Protein AF-A0A7J9ZKL3-F1 (afdb_monomer)

Foldseek 3Di:
DPDPVVPPPCLLVLLVVLLVQLVVLLVQLVVLLVVPCVVVPPDPLVNQLSVLSNLLSQLSNLLSVLSPPDPPDPVCVVVSVVSNVVSVVSNVVSVVSSVDDDPVSRRPCRVCVVQPPPDDPDPPPPPPDPPVPDPDPDPPFDAWDKDWDQDQVVVVVVCCVVVPVPWDFPDKFWFWKDKPDPDPDPPDGIFTFIWTFAAQWIKTWGDNSVCVVVVITIMIIQGDDPPDAFDWDADDDQKIWTFSGAYPPPPRMTMITIGGHDRVVVSVSNCCRHDPD

Solvent-accessible surface area (backbone atoms only — not comparable to full-atom values): 15510 Å² total; per-residue (Å²): 139,81,76,78,76,74,74,79,59,52,43,65,53,50,17,52,51,26,38,52,54,9,50,52,30,25,53,51,7,51,46,33,52,72,45,74,48,60,86,77,40,86,46,82,62,54,62,27,42,33,54,21,30,25,37,42,7,53,19,28,37,36,43,15,53,39,43,63,49,74,93,84,45,86,83,46,49,64,57,38,52,48,32,46,53,51,21,52,54,32,42,55,49,21,56,45,23,38,83,54,65,60,78,90,76,48,40,66,61,66,65,51,62,72,44,77,76,74,74,72,78,69,71,81,68,75,73,87,72,81,57,80,79,82,84,64,79,60,92,82,49,54,70,38,60,72,54,84,49,90,44,63,76,50,47,63,54,45,48,63,66,68,42,57,99,79,76,57,72,66,39,80,43,65,34,36,41,40,55,78,67,97,59,99,52,98,80,72,69,73,43,48,25,36,39,32,27,15,73,51,32,40,36,38,39,51,30,68,70,52,24,66,74,70,75,51,26,50,41,37,52,34,76,40,57,92,91,57,74,70,53,62,40,73,68,52,98,53,27,20,32,34,45,65,28,26,42,70,85,78,51,89,46,57,28,35,38,37,29,79,44,54,36,68,61,52,45,51,52,51,50,44,28,44,68,66,128

Radius of gyration: 30.53 Å; Cα contacts (8 Å, |Δi|>4): 400; chains: 1; bounding box: 64×51×92 Å

Mean predicted aligned error: 16.16 Å

Secondary structure (DSSP, 8-state):
---GGGSSSHHHHHHHHHHHHHHHHHHHHHHHHTTGGGGT--STTHHHHHHHHHHHHHHHHHHHHHHHS-TT-TTTHHHHHHHHHHHHHHHHHHHHHHH---TTTS-HHHHHTTS----------SSS----TTS---TTPPBPPEEEES-HHHHHHHHHHHS-TT---SEEEEEEEES----SSTT---EEEEEEEETTEEEEEE-HHHHHHHT-EEEEEEE--TT-PPPEEEEETTEEEEEEEE-SSS---EEEEEEES-HHHHHHHHHHHHH--

pLDDT: mean 76.32, std 17.48, range [34.69, 98.0]

Nearest PDB structures (foldseek):
  7sk7-assembly1_A  TM=3.679E-01  e=1.314E+00  Homo sapiens

Sequence (277 aa):
MTSPSAALSSGPVLAAVLFGVGLLALLAGMFAYTGRWRAWSGSPFIRFTGPALAWYGVAALLLGGAALAPSTGTVWGPVVWGLVGTALVLVVLAFLFVFWMPRFLRPRWLREGVRPRQRRPRPEMPDPWIFPASESVPEDAPKVPYGRLPGAAVLSRELSRRSAPEWRPRLELTGVLHGPLPHPRPDSGPRRGTLLAGPGALVFIQAPEDDAAWGESYHLRVPFREGSLPEVAPASVGDVAILLGRARDGERRPLFFMVAGEALATARALRTALYEH

Structure (mmCIF, N/CA/C/O backbone):
data_AF-A0A7J9ZKL3-F1
#
_entry.id   AF-A0A7J9ZKL3-F1
#
loop_
_atom_site.group_PDB
_atom_site.id
_atom_site.type_symbol
_atom_site.label_atom_id
_atom_site.label_alt_id
_atom_site.label_comp_id
_atom_site.label_asym_id
_atom_site.label_entity_id
_atom_site.label_seq_id
_atom_site.pdbx_PDB_ins_code
_atom_site.Cartn_x
_atom_site.Cartn_y
_atom_site.Cartn_z
_atom_site.occupancy
_atom_site.B_iso_or_equiv
_atom_site.auth_seq_id
_atom_site.auth_comp_id
_atom_site.auth_asym_id
_atom_site.auth_atom_id
_atom_site.pdbx_PDB_model_num
ATOM 1 N N . MET A 1 1 ? 16.283 31.562 -51.773 1.00 48.03 1 MET A N 1
ATOM 2 C CA . MET A 1 1 ? 17.522 30.777 -51.592 1.00 48.03 1 MET A CA 1
ATOM 3 C C . MET A 1 1 ? 17.787 30.647 -50.098 1.00 48.03 1 MET A C 1
ATOM 5 O O . MET A 1 1 ? 18.390 31.528 -49.508 1.00 48.03 1 MET A O 1
ATOM 9 N N . THR A 1 2 ? 17.240 29.614 -49.461 1.00 49.00 2 THR A N 1
ATOM 10 C CA . THR A 1 2 ? 17.527 29.267 -48.061 1.00 49.00 2 THR A CA 1
ATOM 11 C C . THR A 1 2 ? 18.709 28.308 -48.052 1.00 49.00 2 THR A C 1
ATOM 13 O O . THR A 1 2 ? 18.630 27.233 -48.646 1.00 49.00 2 THR A O 1
ATOM 16 N N . SER A 1 3 ? 19.817 28.721 -47.443 1.00 47.03 3 SER A N 1
ATOM 17 C CA . SER A 1 3 ? 21.056 27.946 -47.391 1.00 47.03 3 SER A CA 1
ATOM 18 C C . SER A 1 3 ? 20.823 26.564 -46.748 1.00 47.03 3 SER A C 1
ATOM 20 O O . SER A 1 3 ? 20.344 26.503 -45.616 1.00 47.03 3 SER A O 1
ATOM 22 N N . PRO A 1 4 ? 21.181 25.449 -47.414 1.00 54.25 4 PRO A N 1
ATOM 23 C CA . PRO A 1 4 ? 20.996 24.083 -46.901 1.00 54.25 4 PRO A CA 1
ATOM 24 C C . PRO A 1 4 ? 21.948 23.701 -45.746 1.00 54.25 4 PRO A C 1
ATOM 26 O O . PRO A 1 4 ? 22.009 22.544 -45.338 1.00 54.25 4 PRO A O 1
ATOM 29 N N . SER A 1 5 ? 22.681 24.658 -45.173 1.00 53.88 5 SER A N 1
ATOM 30 C CA . SER A 1 5 ? 23.689 24.432 -44.131 1.00 53.88 5 SER A CA 1
ATOM 31 C C . SER A 1 5 ? 23.119 24.140 -42.733 1.00 53.88 5 SER A C 1
ATOM 33 O O . SER A 1 5 ? 23.868 23.707 -41.864 1.00 53.88 5 SER A O 1
ATOM 35 N N . ALA A 1 6 ? 21.811 24.307 -42.502 1.00 51.94 6 ALA A N 1
ATOM 36 C CA . ALA A 1 6 ? 21.189 24.031 -41.199 1.00 51.94 6 ALA A CA 1
ATOM 37 C C . ALA A 1 6 ? 20.753 22.562 -40.994 1.00 51.94 6 ALA A C 1
ATOM 39 O O . ALA A 1 6 ? 20.436 22.170 -39.875 1.00 51.94 6 ALA A O 1
ATOM 40 N N . ALA A 1 7 ? 20.736 21.735 -42.047 1.00 49.62 7 ALA A N 1
ATOM 41 C CA . ALA A 1 7 ? 20.206 20.366 -41.972 1.00 49.62 7 ALA A CA 1
ATOM 42 C C . ALA A 1 7 ? 21.243 19.303 -41.546 1.00 49.62 7 ALA A C 1
ATOM 44 O O . ALA A 1 7 ? 20.863 18.193 -41.181 1.00 49.62 7 ALA A O 1
ATOM 45 N N . LEU A 1 8 ? 22.541 19.632 -41.565 1.00 49.09 8 LEU A N 1
ATOM 46 C CA . LEU A 1 8 ? 23.646 18.672 -41.398 1.00 49.09 8 LEU A CA 1
ATOM 47 C C . LEU A 1 8 ? 24.201 18.555 -39.963 1.00 49.09 8 LEU A C 1
ATOM 49 O O . LEU A 1 8 ? 25.086 17.740 -39.725 1.00 49.09 8 LEU A O 1
ATOM 53 N N . SER A 1 9 ? 23.682 19.314 -38.991 1.00 56.84 9 SER A N 1
ATOM 54 C CA . SER A 1 9 ? 24.134 19.270 -37.584 1.00 56.84 9 SER A CA 1
ATOM 55 C C . SER A 1 9 ? 23.108 18.689 -36.600 1.00 56.84 9 SER A C 1
ATOM 57 O O . SER A 1 9 ? 23.358 18.646 -35.395 1.00 56.84 9 SER A O 1
ATOM 59 N N . SER A 1 10 ? 21.957 18.217 -37.085 1.00 71.12 10 SER A N 1
ATOM 60 C CA . SER A 1 10 ? 20.851 17.762 -36.233 1.00 71.12 10 SER A CA 1
ATOM 61 C C . SER A 1 10 ? 21.150 16.461 -35.483 1.00 71.12 10 SER A C 1
ATOM 63 O O . SER A 1 10 ? 20.685 16.309 -34.359 1.00 71.12 10 SER A O 1
ATOM 65 N N . GLY A 1 11 ? 21.958 15.556 -36.047 1.00 82.44 11 GLY A N 1
ATOM 66 C CA . GLY A 1 11 ? 22.297 14.264 -35.433 1.00 82.44 11 GLY A CA 1
ATOM 67 C C . GLY A 1 11 ? 23.006 14.397 -34.077 1.00 82.44 11 GLY A C 1
ATOM 68 O O . GLY A 1 11 ? 22.469 13.929 -33.072 1.00 82.44 11 GLY A O 1
ATOM 69 N N . PRO A 1 12 ? 24.160 15.090 -33.999 1.00 88.69 12 PRO A N 1
ATOM 70 C CA . PRO A 1 12 ? 24.872 15.300 -32.737 1.00 88.69 12 PRO A CA 1
ATOM 71 C C . PRO A 1 12 ? 24.060 16.079 -31.697 1.00 88.69 12 PRO A C 1
ATOM 73 O O . PRO A 1 12 ? 24.104 15.751 -30.513 1.00 88.69 12 PRO A O 1
ATOM 76 N N . VAL A 1 13 ? 23.293 17.087 -32.127 1.00 90.31 13 VAL A N 1
ATOM 77 C CA . VAL A 1 13 ? 22.442 17.882 -31.226 1.00 90.31 13 VAL A CA 1
ATOM 78 C C . VAL A 1 13 ? 21.301 17.030 -30.670 1.00 90.31 13 VAL A C 1
ATOM 80 O O . VAL A 1 13 ? 21.086 17.011 -29.460 1.00 90.31 13 VAL A O 1
ATOM 83 N N . LEU A 1 14 ? 20.602 16.281 -31.527 1.00 88.81 14 LEU A N 1
ATOM 84 C CA . LEU A 1 14 ? 19.545 15.358 -31.119 1.00 88.81 14 LEU A CA 1
ATOM 85 C C . LEU A 1 14 ? 20.089 14.299 -30.160 1.00 88.81 14 LEU A C 1
ATOM 87 O O . LEU A 1 14 ? 19.484 14.051 -29.120 1.00 88.81 14 LEU A O 1
ATOM 91 N N . ALA A 1 15 ? 21.246 13.716 -30.474 1.00 92.56 15 ALA A N 1
ATOM 92 C CA . ALA A 1 15 ? 21.907 12.767 -29.596 1.00 92.56 15 ALA A CA 1
ATOM 93 C C . ALA A 1 15 ? 22.212 13.388 -28.230 1.00 92.56 15 ALA A C 1
ATOM 95 O O . ALA A 1 15 ? 21.846 12.805 -27.215 1.00 92.56 15 ALA A O 1
ATOM 96 N N . ALA A 1 16 ? 22.812 14.581 -28.183 1.00 93.44 16 ALA A N 1
ATOM 97 C CA . ALA A 1 16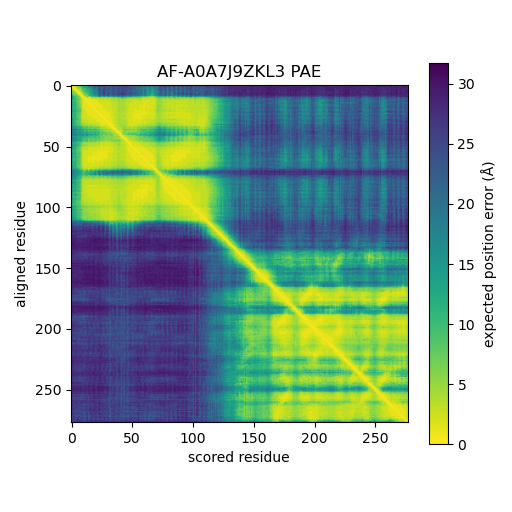 ? 23.116 15.271 -26.930 1.00 93.44 16 ALA A CA 1
ATOM 98 C C . ALA A 1 16 ? 21.857 15.521 -26.084 1.00 93.44 16 ALA A C 1
ATOM 100 O O . ALA A 1 16 ? 21.871 15.289 -24.874 1.00 93.44 16 ALA A O 1
ATOM 101 N N . VAL A 1 17 ? 20.749 15.926 -26.715 1.00 94.75 17 VAL A N 1
ATOM 102 C CA . VAL A 1 17 ? 19.455 16.103 -26.039 1.00 94.75 17 VAL A CA 1
ATOM 103 C C . VAL A 1 17 ? 18.927 14.772 -25.501 1.00 94.75 17 VAL A C 1
ATOM 105 O O . VAL A 1 17 ? 18.561 14.694 -24.329 1.00 94.75 17 VAL A O 1
ATOM 108 N N . LEU A 1 18 ? 18.922 13.715 -26.317 1.00 95.19 18 LEU A N 1
ATOM 109 C CA . LEU A 1 18 ? 18.465 12.382 -25.914 1.00 95.19 18 LEU A CA 1
ATOM 110 C C . LEU A 1 18 ? 19.320 11.799 -24.784 1.00 95.19 18 LEU A C 1
ATOM 112 O O . LEU A 1 18 ? 18.774 11.224 -23.845 1.00 95.19 18 LEU A O 1
ATOM 116 N N . PHE A 1 19 ? 20.638 12.004 -24.824 1.00 95.38 19 PHE A N 1
ATOM 117 C CA . PHE A 1 19 ? 21.542 11.613 -23.748 1.00 95.38 19 PHE A CA 1
ATOM 118 C C . PHE A 1 19 ? 21.277 12.399 -22.466 1.00 95.38 19 PHE A C 1
ATOM 120 O O . PHE A 1 19 ? 21.158 11.795 -21.403 1.00 95.38 19 PHE A O 1
ATOM 127 N N . GLY A 1 20 ? 21.138 13.723 -22.554 1.00 96.81 20 GLY A N 1
ATOM 128 C CA . GLY A 1 20 ? 20.869 14.574 -21.395 1.00 96.81 20 GLY A CA 1
ATOM 129 C C . GLY A 1 20 ? 19.536 14.238 -20.726 1.00 96.81 20 GLY A C 1
ATOM 130 O O . GLY A 1 20 ? 19.491 13.968 -19.526 1.00 96.81 20 GLY A O 1
ATOM 131 N N . VAL A 1 21 ? 18.454 14.183 -21.508 1.00 95.38 21 VAL A N 1
ATOM 132 C CA . VAL A 1 21 ? 17.117 13.812 -21.018 1.00 95.38 21 VAL A CA 1
ATOM 133 C C . VAL A 1 21 ? 17.110 12.374 -20.505 1.00 95.38 21 VAL A C 1
ATOM 135 O O . VAL A 1 21 ? 16.583 12.111 -19.424 1.00 95.38 21 VAL A O 1
ATOM 138 N N . GLY A 1 22 ? 17.729 11.450 -21.243 1.00 96.88 22 GLY A N 1
ATOM 139 C CA . GLY A 1 22 ? 17.812 10.042 -20.876 1.00 96.88 22 GLY A CA 1
ATOM 140 C C . GLY A 1 22 ? 18.548 9.822 -19.559 1.00 96.88 22 GLY A C 1
ATOM 141 O O . GLY A 1 22 ? 18.060 9.092 -18.697 1.00 96.88 22 GLY A O 1
ATOM 142 N N . LEU A 1 23 ? 19.673 10.509 -19.355 1.00 97.56 23 LEU A N 1
ATOM 143 C CA . LEU A 1 23 ? 20.450 10.440 -18.121 1.00 97.56 23 LEU A CA 1
ATOM 144 C C . LEU A 1 23 ? 19.675 11.020 -16.934 1.00 97.56 23 LEU A C 1
ATOM 146 O O . LEU A 1 23 ? 19.611 10.386 -15.882 1.00 97.56 23 LEU A O 1
ATOM 150 N N . LEU A 1 24 ? 19.042 12.186 -17.096 1.00 97.31 24 LEU A N 1
ATOM 151 C CA . LEU A 1 24 ? 18.221 12.791 -16.042 1.00 97.31 24 LEU A CA 1
ATOM 152 C C . LEU A 1 24 ? 17.042 11.889 -15.653 1.00 97.31 24 LEU A C 1
ATOM 154 O O . LEU A 1 24 ? 16.812 11.655 -14.465 1.00 97.31 24 LEU A O 1
ATOM 158 N N . ALA A 1 25 ? 16.332 11.336 -16.640 1.00 96.06 25 ALA A N 1
ATOM 159 C CA . ALA A 1 25 ? 15.228 10.406 -16.419 1.00 96.06 25 ALA A CA 1
ATOM 160 C C . ALA A 1 25 ? 15.697 9.114 -15.732 1.00 96.06 25 ALA A C 1
ATOM 162 O O . ALA A 1 25 ? 15.052 8.645 -14.790 1.00 96.06 25 ALA A O 1
ATOM 163 N N . LEU A 1 26 ? 16.851 8.577 -16.146 1.00 96.31 26 LEU A N 1
ATOM 164 C CA . LEU A 1 26 ? 17.457 7.396 -15.540 1.00 96.31 26 LEU A CA 1
ATOM 165 C C . LEU A 1 26 ? 17.814 7.638 -14.073 1.00 96.31 26 LEU A C 1
ATOM 167 O O . LEU A 1 26 ? 17.426 6.847 -13.216 1.00 96.31 26 LEU A O 1
ATOM 171 N N . LEU A 1 27 ? 18.497 8.743 -13.769 1.00 95.50 27 LEU A N 1
ATOM 172 C CA . LEU A 1 27 ? 18.894 9.100 -12.406 1.00 95.50 27 LEU A CA 1
ATOM 173 C C . LEU A 1 27 ? 17.680 9.334 -11.503 1.00 95.50 27 LEU A C 1
ATOM 175 O O . LEU A 1 27 ? 17.624 8.799 -10.394 1.00 95.50 27 LEU A O 1
ATOM 179 N N . ALA A 1 28 ? 16.680 10.072 -11.987 1.00 92.31 28 ALA A N 1
ATOM 180 C CA . ALA A 1 28 ? 15.428 10.272 -11.267 1.00 92.31 28 ALA A CA 1
ATOM 181 C C . ALA A 1 28 ? 14.713 8.932 -11.015 1.00 92.31 28 ALA A C 1
ATOM 183 O O . ALA A 1 28 ? 14.288 8.649 -9.891 1.00 92.31 28 ALA A O 1
ATOM 184 N N . GLY A 1 29 ? 14.651 8.056 -12.020 1.00 93.06 29 GLY A N 1
ATOM 185 C CA . GLY A 1 29 ? 14.071 6.728 -11.869 1.00 93.06 29 GLY A CA 1
ATOM 186 C C . GLY A 1 29 ? 14.836 5.848 -10.879 1.00 93.06 29 GLY A C 1
ATOM 187 O O . GLY A 1 29 ? 14.225 5.245 -9.997 1.00 93.06 29 GLY A O 1
ATOM 188 N N . MET A 1 30 ? 16.170 5.833 -10.930 1.00 93.62 30 MET A N 1
ATOM 189 C CA . MET A 1 30 ? 17.015 5.140 -9.949 1.00 93.62 30 MET A CA 1
ATOM 190 C C . MET A 1 30 ? 16.783 5.667 -8.529 1.00 93.62 30 MET A C 1
ATOM 192 O O . MET A 1 30 ? 16.654 4.882 -7.587 1.00 93.62 30 MET A O 1
ATOM 196 N N . PHE A 1 31 ? 16.644 6.982 -8.362 1.00 90.50 31 PHE A N 1
ATOM 197 C CA . PHE A 1 31 ? 16.305 7.578 -7.074 1.00 90.50 31 PHE A CA 1
ATOM 198 C C . PHE A 1 31 ? 14.933 7.106 -6.574 1.00 90.50 31 PHE A C 1
ATOM 200 O O . PHE A 1 31 ? 14.774 6.811 -5.385 1.00 90.50 31 PHE A O 1
ATOM 207 N N . ALA A 1 32 ? 13.961 6.919 -7.473 1.00 88.62 32 ALA A N 1
ATOM 208 C CA . ALA A 1 32 ? 12.680 6.300 -7.137 1.00 88.62 32 ALA A CA 1
ATOM 209 C C . ALA A 1 32 ? 12.839 4.844 -6.654 1.00 88.62 32 ALA A C 1
ATOM 211 O O . ALA A 1 32 ? 12.178 4.437 -5.694 1.00 88.62 32 ALA A O 1
ATOM 212 N N . TYR A 1 33 ? 13.763 4.069 -7.234 1.00 87.12 33 TYR A N 1
ATOM 213 C CA . TYR A 1 33 ? 14.070 2.708 -6.770 1.00 87.12 33 TYR A CA 1
ATOM 214 C C . TYR A 1 33 ? 14.638 2.674 -5.342 1.00 87.12 33 TYR A C 1
ATOM 216 O O . TYR A 1 33 ? 14.348 1.725 -4.612 1.00 87.12 33 TYR A O 1
ATOM 224 N N . THR A 1 34 ? 15.351 3.717 -4.897 1.00 88.00 34 THR A N 1
ATOM 225 C CA . THR A 1 34 ? 15.873 3.804 -3.514 1.00 88.00 34 THR A CA 1
ATOM 226 C C . THR A 1 34 ? 14.796 4.037 -2.448 1.00 88.00 34 THR A C 1
ATOM 228 O O . THR A 1 34 ? 15.052 3.853 -1.262 1.00 88.00 34 THR A O 1
ATOM 231 N N . GLY A 1 35 ? 13.581 4.434 -2.840 1.00 80.06 35 GLY A N 1
ATOM 232 C CA . GLY A 1 35 ? 12.470 4.663 -1.912 1.00 80.06 35 GLY A CA 1
ATOM 233 C C . GLY A 1 35 ? 12.436 6.052 -1.271 1.00 80.06 35 GLY A C 1
ATOM 234 O O . GLY A 1 35 ? 11.468 6.357 -0.574 1.00 80.06 35 GLY A O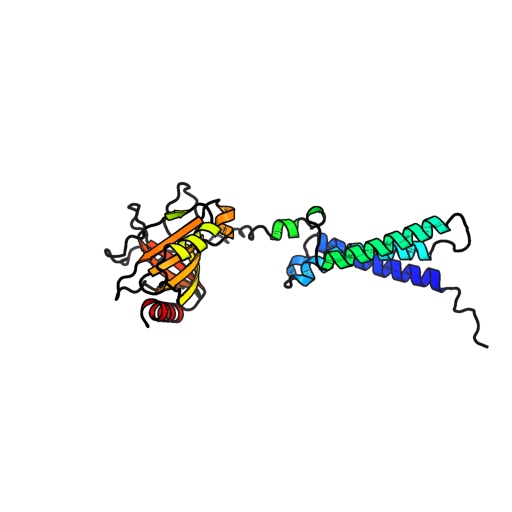 1
ATOM 235 N N . ARG A 1 36 ? 13.404 6.939 -1.555 1.00 79.12 36 ARG A N 1
ATOM 236 C CA . ARG A 1 36 ? 13.348 8.352 -1.122 1.00 79.12 36 ARG A CA 1
ATOM 237 C C . ARG A 1 36 ? 12.129 9.101 -1.681 1.00 79.12 36 ARG A C 1
ATOM 239 O O . ARG A 1 36 ? 11.572 9.957 -1.002 1.00 79.12 36 ARG A O 1
ATOM 246 N N . TRP A 1 37 ? 11.640 8.707 -2.859 1.00 76.06 37 TRP A N 1
ATOM 247 C CA . TRP A 1 37 ? 10.424 9.260 -3.482 1.00 76.06 37 TRP A CA 1
ATOM 248 C C . TRP A 1 37 ? 9.125 8.884 -2.732 1.00 76.06 37 TRP A C 1
ATOM 250 O O . TRP A 1 37 ? 8.059 9.451 -2.969 1.00 76.06 37 TRP A O 1
ATOM 260 N N . ARG A 1 38 ? 9.162 7.950 -1.772 1.00 70.12 38 ARG A N 1
ATOM 261 C CA . ARG A 1 38 ? 7.956 7.500 -1.053 1.00 70.12 38 ARG A CA 1
ATOM 262 C C . ARG A 1 38 ? 7.217 8.638 -0.337 1.00 70.12 38 ARG A C 1
ATOM 264 O O . ARG A 1 38 ? 5.995 8.594 -0.256 1.00 70.12 38 ARG A O 1
ATOM 271 N N . ALA A 1 39 ? 7.931 9.655 0.148 1.00 67.88 39 ALA A N 1
ATOM 272 C CA . ALA A 1 39 ? 7.326 10.780 0.866 1.00 67.88 39 ALA A CA 1
ATOM 273 C C . ALA A 1 39 ? 6.480 11.707 -0.031 1.00 67.88 39 ALA A C 1
ATOM 275 O O . ALA A 1 39 ? 5.628 12.425 0.476 1.00 67.88 39 ALA A O 1
ATOM 276 N N . TRP A 1 40 ? 6.683 11.664 -1.351 1.00 66.31 40 TRP A N 1
ATOM 277 C CA . TRP A 1 40 ? 6.065 12.587 -2.310 1.00 66.31 40 TRP A CA 1
ATOM 278 C C . TRP A 1 40 ? 4.909 11.924 -3.078 1.00 66.31 40 TRP A C 1
ATOM 280 O O . TRP A 1 40 ? 4.097 12.592 -3.709 1.00 66.31 40 TRP A O 1
ATOM 290 N N . SER A 1 41 ? 4.805 10.592 -3.020 1.00 65.88 41 SER A N 1
ATOM 291 C CA . SER A 1 41 ? 3.822 9.794 -3.763 1.00 65.88 41 SER A CA 1
ATOM 292 C C . SER A 1 41 ? 2.596 9.463 -2.903 1.00 65.88 41 SER A C 1
ATOM 294 O O . SER A 1 41 ? 2.322 8.307 -2.578 1.00 65.88 41 SER A O 1
ATOM 296 N N . GLY A 1 42 ? 1.834 10.498 -2.532 1.00 63.38 42 GLY A N 1
ATOM 297 C CA . GLY A 1 42 ? 0.531 10.330 -1.870 1.00 63.38 42 GLY A CA 1
ATOM 298 C C . GLY A 1 42 ? -0.512 9.644 -2.766 1.00 63.38 42 GLY A C 1
ATOM 299 O O . GLY A 1 42 ? -1.368 8.910 -2.277 1.00 63.38 42 GLY A O 1
ATOM 300 N N . SER A 1 43 ? -0.391 9.810 -4.087 1.00 74.75 43 SER A N 1
ATOM 301 C CA . SER A 1 43 ? -1.285 9.205 -5.080 1.0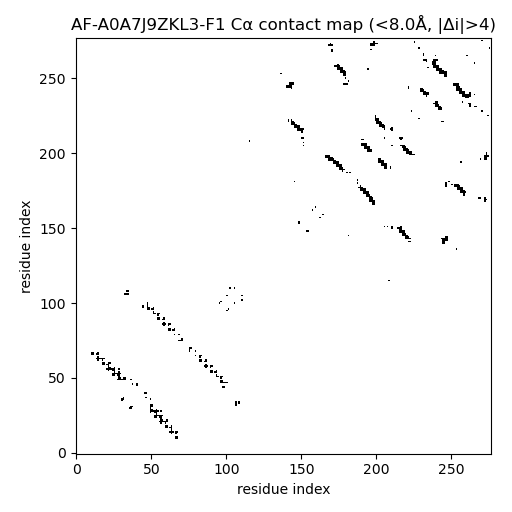0 74.75 43 SER A CA 1
ATOM 302 C C . SER A 1 43 ? -0.804 7.817 -5.532 1.00 74.75 43 SER A C 1
ATOM 304 O O . SER A 1 43 ? 0.393 7.642 -5.790 1.00 74.75 43 SER A O 1
ATOM 306 N N . PRO A 1 44 ? -1.709 6.829 -5.694 1.00 69.94 44 PRO A N 1
ATOM 307 C CA . PRO A 1 44 ? -1.372 5.507 -6.221 1.00 69.94 44 PRO A CA 1
ATOM 308 C C . PRO A 1 44 ? -0.813 5.552 -7.651 1.00 69.94 44 PRO A C 1
ATOM 310 O O . PRO A 1 44 ? 0.019 4.712 -7.982 1.00 69.94 44 PRO A O 1
ATOM 313 N N . PHE A 1 45 ? -1.194 6.547 -8.461 1.00 68.00 45 PHE A N 1
ATOM 314 C CA . PHE A 1 45 ? -0.717 6.700 -9.841 1.00 68.00 45 PHE A CA 1
ATOM 315 C C . PHE A 1 45 ? 0.771 7.084 -9.901 1.00 68.00 45 PHE A C 1
ATOM 317 O O . PHE A 1 45 ? 1.538 6.541 -10.688 1.00 68.00 45 PHE A O 1
ATOM 324 N N . ILE A 1 46 ? 1.211 7.949 -8.983 1.00 78.00 46 ILE A N 1
ATOM 325 C CA . ILE A 1 46 ? 2.592 8.462 -8.930 1.00 78.00 46 ILE A CA 1
ATOM 326 C C . ILE A 1 46 ? 3.578 7.384 -8.437 1.00 78.00 46 ILE A C 1
ATOM 328 O O . ILE A 1 46 ? 4.787 7.485 -8.655 1.00 78.00 46 ILE A O 1
ATOM 332 N N . ARG A 1 47 ? 3.087 6.309 -7.797 1.00 80.31 47 ARG A N 1
ATOM 333 C CA . ARG A 1 47 ? 3.940 5.252 -7.218 1.00 80.31 47 ARG A CA 1
ATOM 334 C C . ARG A 1 47 ? 4.768 4.498 -8.256 1.00 80.31 47 ARG A C 1
ATOM 336 O O . ARG A 1 47 ? 5.863 4.050 -7.922 1.00 80.31 47 ARG A O 1
ATOM 343 N N . PHE A 1 48 ? 4.262 4.345 -9.478 1.00 87.38 48 PHE A N 1
ATOM 344 C CA . PHE A 1 48 ? 4.959 3.611 -10.537 1.00 87.38 48 PHE A CA 1
ATOM 345 C C . PHE A 1 48 ? 5.648 4.515 -11.563 1.00 87.38 48 PHE A C 1
ATOM 347 O O . PHE A 1 48 ? 6.546 4.060 -12.269 1.00 87.38 48 PHE A O 1
ATOM 354 N N . THR A 1 49 ? 5.302 5.805 -11.597 1.00 89.62 49 THR A N 1
ATOM 355 C CA . THR A 1 49 ? 5.881 6.779 -12.531 1.00 89.62 49 THR A CA 1
ATOM 356 C C . THR A 1 49 ? 7.392 6.918 -12.358 1.00 89.62 49 THR A C 1
ATOM 358 O O . THR A 1 49 ? 8.120 6.930 -13.344 1.00 89.62 49 THR A O 1
ATOM 361 N N . GLY A 1 50 ? 7.880 6.959 -11.114 1.00 90.06 50 GLY A N 1
ATOM 362 C CA . GLY A 1 50 ? 9.316 7.046 -10.830 1.00 90.06 50 GLY A CA 1
ATOM 363 C C . GLY A 1 50 ? 10.102 5.865 -11.417 1.00 90.06 50 GLY A C 1
ATOM 364 O O . GLY A 1 50 ? 10.971 6.076 -12.257 1.00 90.06 50 GLY A O 1
ATOM 365 N N . PRO A 1 51 ? 9.783 4.609 -11.051 1.00 90.12 51 PRO A N 1
ATOM 366 C CA . PRO A 1 51 ? 10.426 3.439 -11.645 1.00 90.12 51 PRO A CA 1
ATOM 367 C C . PRO A 1 51 ? 10.311 3.356 -13.174 1.00 90.12 51 PRO A C 1
ATOM 369 O O . PRO A 1 51 ? 11.272 2.943 -13.819 1.00 90.12 51 PRO A O 1
ATOM 372 N N . ALA A 1 52 ? 9.176 3.760 -13.757 1.00 94.00 52 ALA A N 1
ATOM 373 C CA . ALA A 1 52 ? 8.990 3.814 -15.209 1.00 94.00 52 ALA A CA 1
ATOM 374 C C . ALA A 1 52 ? 9.943 4.815 -15.886 1.00 94.00 52 ALA A C 1
ATOM 376 O O . ALA A 1 52 ? 10.446 4.545 -16.976 1.00 94.00 52 ALA A O 1
ATOM 377 N N . LEU A 1 53 ? 10.261 5.930 -15.218 1.00 95.00 53 LEU A N 1
ATOM 378 C CA . LEU A 1 53 ? 11.195 6.945 -15.711 1.00 95.00 53 LEU A CA 1
ATOM 379 C C . LEU A 1 53 ? 12.594 6.380 -15.992 1.00 95.00 53 LEU A C 1
ATOM 381 O O . LEU A 1 53 ? 13.233 6.795 -16.955 1.00 95.00 53 LEU A O 1
ATOM 385 N N . ALA A 1 54 ? 13.042 5.390 -15.209 1.00 95.38 54 ALA A N 1
ATOM 386 C CA . ALA A 1 54 ? 14.323 4.727 -15.448 1.00 95.38 54 ALA A CA 1
ATOM 387 C C . ALA A 1 54 ? 14.357 4.048 -16.825 1.00 95.38 54 ALA A C 1
ATOM 389 O O . ALA A 1 54 ? 15.336 4.161 -17.557 1.00 95.38 54 ALA A O 1
ATOM 390 N N . TRP A 1 55 ? 13.260 3.388 -17.200 1.00 96.31 55 TRP A N 1
ATOM 391 C CA . TRP A 1 55 ? 13.132 2.670 -18.466 1.00 96.31 55 TRP A CA 1
ATOM 392 C C . TRP A 1 55 ? 13.005 3.614 -19.662 1.00 96.31 55 TRP A C 1
ATOM 394 O O . TRP A 1 55 ? 13.640 3.374 -20.689 1.00 96.31 55 TRP A O 1
ATOM 404 N N . TYR A 1 56 ? 12.278 4.726 -19.505 1.00 97.06 56 TYR A N 1
ATOM 405 C CA . TYR A 1 56 ? 12.296 5.817 -20.486 1.00 97.06 56 TYR A CA 1
ATOM 406 C C . TYR A 1 56 ? 13.701 6.402 -20.659 1.00 97.06 56 TYR A C 1
ATOM 408 O O . TYR A 1 56 ? 14.114 6.675 -21.783 1.00 97.06 56 TYR A O 1
ATOM 416 N N . GLY A 1 57 ? 14.453 6.535 -19.562 1.00 96.88 57 GLY A N 1
ATOM 417 C CA . GLY A 1 57 ? 15.847 6.963 -19.586 1.00 96.88 57 GLY A CA 1
ATOM 418 C C . GLY A 1 57 ? 16.722 6.044 -20.436 1.00 96.88 57 GLY A C 1
ATOM 419 O O . GLY A 1 57 ? 17.377 6.511 -21.362 1.00 96.88 57 GLY A O 1
ATOM 420 N N . VAL A 1 58 ? 16.671 4.729 -20.193 1.00 97.50 58 VAL A N 1
ATOM 421 C CA . VAL A 1 58 ? 17.411 3.736 -20.997 1.00 97.50 58 VAL A CA 1
ATOM 422 C C . VAL A 1 58 ? 17.015 3.806 -22.474 1.00 97.50 58 VAL A C 1
ATOM 424 O O . VAL A 1 58 ? 17.892 3.828 -23.334 1.00 97.50 58 VAL A O 1
ATOM 427 N N . ALA A 1 59 ? 15.719 3.892 -22.785 1.00 97.56 59 ALA A N 1
ATOM 428 C CA . ALA A 1 59 ? 15.255 4.007 -24.166 1.00 97.56 59 ALA A CA 1
ATOM 429 C C . ALA A 1 59 ? 15.803 5.264 -24.865 1.00 97.56 59 ALA A C 1
ATOM 431 O O . ALA A 1 59 ? 16.290 5.178 -25.991 1.00 97.56 59 ALA A O 1
ATOM 432 N N . ALA A 1 60 ? 15.783 6.417 -24.188 1.00 96.94 60 ALA A N 1
ATOM 433 C CA . ALA A 1 60 ? 16.329 7.663 -24.720 1.00 96.94 60 ALA A CA 1
ATOM 434 C C . ALA A 1 60 ? 17.849 7.582 -24.952 1.00 96.94 60 ALA A C 1
ATOM 436 O O . ALA A 1 60 ? 18.325 8.041 -25.988 1.00 96.94 60 ALA A O 1
ATOM 437 N N . LEU A 1 61 ? 18.603 6.933 -24.055 1.00 97.00 61 LEU A N 1
ATOM 438 C CA . LEU A 1 61 ? 20.043 6.700 -24.238 1.00 97.00 61 LEU A CA 1
ATOM 439 C C . LEU A 1 61 ? 20.333 5.820 -25.466 1.00 97.00 61 LEU A C 1
ATOM 441 O O . LEU A 1 61 ? 21.258 6.111 -26.223 1.00 97.00 61 LEU A O 1
ATOM 445 N N . LEU A 1 62 ? 19.529 4.775 -25.702 1.00 96.38 62 LEU A N 1
ATOM 446 C CA . LEU A 1 62 ? 19.661 3.919 -26.889 1.00 96.38 62 LEU A CA 1
ATOM 447 C C . LEU A 1 62 ? 19.363 4.686 -28.183 1.00 96.38 62 LEU A C 1
ATOM 449 O O . LEU A 1 62 ? 20.098 4.537 -29.158 1.00 96.38 62 LEU A O 1
ATOM 453 N N . LEU A 1 63 ? 18.330 5.537 -28.188 1.00 95.38 63 LEU A N 1
ATOM 454 C CA . LEU A 1 63 ? 18.027 6.408 -29.329 1.00 95.38 63 LEU A CA 1
ATOM 455 C C . LEU A 1 63 ? 19.134 7.442 -29.566 1.00 95.38 63 LEU A C 1
ATOM 457 O O . LEU A 1 63 ? 19.491 7.693 -30.713 1.00 95.38 63 LEU A O 1
ATOM 461 N N . GLY A 1 64 ? 19.715 8.002 -28.501 1.00 93.12 64 GLY A N 1
ATOM 462 C CA . GLY A 1 64 ? 20.870 8.896 -28.597 1.00 93.12 64 GLY A CA 1
ATOM 463 C C . GLY A 1 64 ? 22.086 8.200 -29.211 1.00 93.12 64 GLY A C 1
ATOM 464 O O . GLY A 1 64 ? 22.727 8.750 -30.103 1.00 93.12 64 GLY A O 1
ATOM 465 N N . GLY A 1 65 ? 22.358 6.956 -28.804 1.00 91.69 65 GLY A N 1
ATOM 466 C CA . GLY A 1 65 ? 23.411 6.127 -29.396 1.00 91.69 65 GLY A CA 1
ATOM 467 C C . GLY A 1 65 ? 23.155 5.805 -30.869 1.00 91.69 65 GLY A C 1
ATOM 468 O O . GLY A 1 65 ? 24.064 5.918 -31.688 1.00 91.69 65 GLY A O 1
ATOM 469 N N . ALA A 1 66 ? 21.910 5.478 -31.227 1.00 91.38 66 ALA A N 1
ATOM 470 C CA . ALA A 1 66 ? 21.508 5.254 -32.614 1.00 91.38 66 ALA A CA 1
ATOM 471 C C . ALA A 1 66 ? 21.659 6.520 -33.478 1.00 91.38 66 ALA A C 1
ATOM 473 O O . ALA A 1 66 ? 22.079 6.423 -34.627 1.00 91.38 66 ALA A O 1
ATOM 474 N N . ALA A 1 67 ? 21.379 7.704 -32.923 1.00 89.38 67 ALA A N 1
ATOM 475 C CA . ALA A 1 67 ? 21.525 8.987 -33.613 1.00 89.38 67 ALA A CA 1
ATOM 476 C C . ALA A 1 67 ? 22.991 9.397 -33.863 1.00 89.38 67 ALA A C 1
ATOM 478 O O . ALA A 1 67 ? 23.253 10.184 -34.771 1.00 89.38 67 ALA A O 1
ATOM 479 N N . LEU A 1 68 ? 23.942 8.868 -33.081 1.00 88.50 68 LEU A N 1
ATOM 480 C CA . LEU A 1 68 ? 25.383 9.046 -33.308 1.00 88.50 68 LEU A CA 1
ATOM 481 C C . LEU A 1 68 ? 25.983 8.005 -34.257 1.00 88.50 68 LEU A C 1
ATOM 483 O O . LEU A 1 68 ? 27.134 8.155 -34.670 1.00 88.50 68 LEU A O 1
ATOM 487 N N . ALA A 1 69 ? 25.247 6.940 -34.578 1.00 85.69 69 ALA A N 1
ATOM 488 C CA . ALA A 1 69 ? 25.767 5.896 -35.439 1.00 85.69 69 ALA A CA 1
ATOM 489 C C . ALA A 1 69 ? 26.013 6.449 -36.856 1.00 85.69 69 ALA A C 1
ATOM 491 O O . ALA A 1 69 ? 25.160 7.156 -37.401 1.00 85.69 69 ALA A O 1
ATOM 492 N N . PRO A 1 70 ? 27.165 6.140 -37.477 1.00 79.00 70 PRO A N 1
ATOM 493 C CA . PRO A 1 70 ? 27.477 6.627 -38.812 1.00 79.00 70 PRO A CA 1
ATOM 494 C C . PRO A 1 70 ? 26.433 6.120 -39.814 1.00 79.00 70 PRO A C 1
ATOM 496 O O . PRO A 1 70 ? 26.214 4.918 -39.959 1.00 79.00 70 PRO A O 1
ATOM 499 N N . SER A 1 71 ? 25.803 7.050 -40.533 1.00 66.81 71 SER A N 1
ATOM 500 C CA . SER A 1 71 ? 24.709 6.787 -41.478 1.00 66.81 71 SER A CA 1
ATOM 501 C C . SER A 1 71 ? 25.142 6.084 -42.772 1.00 66.81 71 SER A C 1
ATOM 503 O O . SER A 1 71 ? 24.318 5.845 -43.650 1.00 66.81 71 SER A O 1
ATOM 505 N N . THR A 1 72 ? 26.428 5.758 -42.919 1.00 55.62 72 THR A N 1
ATOM 506 C CA . THR A 1 72 ? 27.057 5.506 -44.223 1.00 55.62 72 THR A CA 1
ATOM 507 C C . THR A 1 72 ? 27.514 4.064 -44.466 1.00 55.62 72 THR A C 1
ATOM 509 O O . THR A 1 72 ? 28.105 3.796 -45.508 1.00 55.62 72 THR A O 1
ATOM 512 N N . GLY A 1 73 ? 27.234 3.109 -43.568 1.00 61.28 73 GLY A N 1
ATOM 513 C CA . GLY A 1 73 ? 27.688 1.718 -43.723 1.00 61.28 73 GLY A CA 1
ATOM 514 C C . GLY A 1 73 ? 26.579 0.670 -43.621 1.00 61.28 73 GLY A C 1
ATOM 515 O O . GLY A 1 73 ? 25.893 0.588 -42.603 1.00 61.28 73 GLY A O 1
ATOM 516 N N . THR A 1 74 ? 26.486 -0.220 -44.616 1.00 70.12 74 THR A N 1
ATOM 517 C CA . THR A 1 74 ? 25.648 -1.443 -44.604 1.00 70.12 74 THR A CA 1
ATOM 518 C C . THR A 1 74 ? 25.890 -2.328 -43.378 1.00 70.12 74 THR A C 1
ATOM 520 O O . THR A 1 74 ? 24.985 -3.028 -42.936 1.00 70.12 74 THR A O 1
ATOM 523 N N . VAL A 1 75 ? 27.087 -2.255 -42.790 1.00 80.38 75 VAL A N 1
ATOM 524 C CA . VAL A 1 75 ? 27.487 -3.014 -41.594 1.00 80.38 75 VAL A CA 1
ATOM 525 C C . VAL A 1 75 ? 26.780 -2.526 -40.321 1.00 80.38 75 VAL A C 1
ATOM 527 O O . VAL A 1 75 ? 26.440 -3.334 -39.461 1.00 80.38 75 VAL A O 1
ATOM 530 N N . TRP A 1 76 ? 26.517 -1.221 -40.196 1.00 83.06 76 TRP A N 1
ATOM 531 C CA . TRP A 1 76 ? 25.930 -0.631 -38.983 1.00 83.06 76 TRP A CA 1
ATOM 532 C C . TRP A 1 76 ? 24.404 -0.593 -39.004 1.00 83.06 76 TRP A C 1
ATOM 534 O O . TRP A 1 76 ? 23.786 -0.522 -37.944 1.00 83.06 76 TRP A O 1
ATOM 544 N N . GLY A 1 77 ? 23.793 -0.694 -40.188 1.00 86.38 77 GLY A N 1
ATOM 545 C CA . GLY A 1 77 ? 22.338 -0.683 -40.361 1.00 86.38 77 GLY A CA 1
ATOM 546 C C . GLY A 1 77 ? 21.599 -1.625 -39.399 1.00 86.38 77 GLY A C 1
ATOM 547 O O . GLY A 1 77 ? 20.735 -1.151 -38.660 1.00 86.38 77 GLY A O 1
ATOM 548 N N . PRO A 1 78 ? 21.951 -2.924 -39.322 1.00 90.81 78 PRO A N 1
ATOM 549 C CA . PRO A 1 78 ? 21.301 -3.859 -38.402 1.00 90.81 78 PRO A CA 1
ATOM 550 C C . PRO A 1 78 ? 21.430 -3.461 -36.926 1.00 90.81 78 PRO A C 1
ATOM 552 O O . PRO A 1 78 ? 20.482 -3.623 -36.162 1.00 90.81 78 PRO A O 1
ATOM 555 N N . VAL A 1 79 ? 22.577 -2.904 -36.524 1.00 90.12 79 VAL A N 1
ATOM 556 C CA . VAL A 1 79 ? 22.818 -2.452 -35.144 1.00 90.12 79 VAL A CA 1
ATOM 557 C C . VAL A 1 79 ? 21.936 -1.252 -34.816 1.00 90.12 79 VAL A C 1
ATOM 559 O O . VAL A 1 79 ? 21.273 -1.247 -33.781 1.00 90.12 79 VAL A O 1
ATOM 562 N N . VAL A 1 80 ? 21.870 -0.263 -35.712 1.00 90.44 80 VAL A N 1
ATOM 563 C CA . VAL A 1 80 ? 21.016 0.924 -35.549 1.00 90.44 80 VAL A CA 1
ATOM 564 C C . VAL A 1 80 ? 19.548 0.521 -35.438 1.00 90.44 80 VAL A C 1
ATOM 566 O O . VAL A 1 80 ? 18.868 0.941 -34.503 1.00 90.44 80 VAL A O 1
ATOM 569 N N . TRP A 1 81 ? 19.069 -0.350 -36.329 1.00 91.88 81 TRP A N 1
ATOM 570 C CA . TRP A 1 81 ? 17.699 -0.864 -36.266 1.00 91.88 81 TRP A CA 1
ATOM 571 C C . TRP A 1 81 ? 17.435 -1.681 -35.000 1.00 91.88 81 TRP A C 1
ATOM 573 O O . TRP A 1 81 ? 16.363 -1.555 -34.411 1.00 91.88 81 TRP A O 1
ATOM 583 N N . GLY A 1 82 ? 18.416 -2.457 -34.532 1.00 94.56 82 GLY A N 1
ATOM 584 C CA . GLY A 1 82 ? 18.346 -3.166 -33.256 1.00 94.56 82 GLY A CA 1
ATOM 585 C C . GLY A 1 82 ? 18.206 -2.219 -32.061 1.00 94.56 82 GLY A C 1
ATOM 586 O O . GLY A 1 82 ? 17.350 -2.442 -31.202 1.00 94.56 82 GLY A O 1
ATOM 587 N N . LEU A 1 83 ? 18.984 -1.133 -32.021 1.00 93.69 83 LEU A N 1
ATOM 588 C CA . LEU A 1 83 ? 18.897 -0.104 -30.977 1.00 93.69 83 LEU A CA 1
ATOM 589 C C . LEU A 1 83 ? 17.538 0.603 -30.993 1.00 93.69 83 LEU A C 1
ATOM 591 O O . LEU A 1 83 ? 16.903 0.723 -29.946 1.00 93.69 83 LEU A O 1
ATOM 595 N N . VAL A 1 84 ? 17.067 1.019 -32.172 1.00 94.50 84 VAL A N 1
ATOM 596 C CA . VAL A 1 84 ? 15.768 1.692 -32.344 1.00 94.50 84 VAL A CA 1
ATOM 597 C C . VAL A 1 84 ? 14.613 0.764 -31.964 1.00 94.50 84 VAL A C 1
ATOM 599 O O . VAL A 1 84 ? 13.733 1.160 -31.200 1.00 94.50 84 VAL A O 1
ATOM 602 N N . GLY A 1 85 ? 14.632 -0.485 -32.436 1.00 97.12 85 GLY A N 1
ATOM 603 C CA . GLY A 1 85 ? 13.621 -1.487 -32.098 1.00 97.12 85 GLY A CA 1
ATOM 604 C C . GLY A 1 85 ? 13.581 -1.780 -30.598 1.00 97.12 85 GLY A C 1
ATOM 605 O O . GLY A 1 85 ? 12.510 -1.783 -29.993 1.00 97.12 85 GLY A O 1
ATOM 606 N N . THR A 1 86 ? 14.749 -1.937 -29.970 1.00 97.69 86 THR A N 1
ATOM 607 C CA . THR A 1 86 ? 14.854 -2.144 -28.517 1.00 97.69 86 THR A CA 1
ATOM 608 C C . THR A 1 86 ? 14.334 -0.933 -27.747 1.00 97.69 86 THR A C 1
ATOM 610 O O . THR A 1 86 ? 13.561 -1.093 -26.803 1.00 97.69 86 THR A O 1
ATOM 613 N N . ALA A 1 87 ? 14.696 0.284 -28.161 1.00 97.44 87 ALA A N 1
ATOM 614 C CA . ALA A 1 87 ? 14.204 1.504 -27.536 1.00 97.44 87 ALA A CA 1
ATOM 615 C C . ALA A 1 87 ? 12.674 1.612 -27.615 1.00 97.44 87 ALA A C 1
ATOM 617 O O . ALA A 1 87 ? 12.038 1.942 -26.615 1.00 97.44 87 ALA A O 1
ATOM 618 N N . LEU A 1 88 ? 12.070 1.269 -28.757 1.00 97.62 88 LEU A N 1
ATOM 619 C CA . LEU A 1 88 ? 10.616 1.274 -28.925 1.00 97.62 88 LEU A CA 1
ATOM 620 C C . LEU A 1 88 ? 9.927 0.285 -27.973 1.00 97.62 88 LEU A C 1
ATOM 622 O O . LEU A 1 88 ? 8.952 0.642 -27.310 1.00 97.62 88 LEU A O 1
ATOM 626 N N . VAL A 1 89 ? 10.461 -0.934 -27.849 1.00 98.00 89 VAL A N 1
ATOM 627 C CA . VAL A 1 89 ? 9.954 -1.936 -26.896 1.00 98.00 89 VAL A CA 1
ATOM 628 C C . VAL A 1 89 ? 10.042 -1.416 -25.459 1.00 98.00 89 VAL A C 1
ATOM 630 O O . VAL A 1 89 ? 9.084 -1.547 -24.697 1.00 98.00 89 VAL A O 1
ATOM 633 N N . LEU A 1 90 ? 11.158 -0.782 -25.090 1.00 97.19 90 LEU A N 1
ATOM 634 C CA . LEU A 1 90 ? 11.340 -0.208 -23.756 1.00 97.19 90 LEU A CA 1
ATOM 635 C C . LEU A 1 90 ? 10.379 0.950 -23.473 1.00 97.19 90 LEU A C 1
ATOM 637 O O . LEU A 1 90 ? 9.887 1.043 -22.354 1.00 97.19 90 LEU A O 1
ATOM 641 N N . VAL A 1 91 ? 10.065 1.793 -24.462 1.00 97.31 91 VAL A N 1
ATOM 642 C CA . VAL A 1 91 ? 9.062 2.866 -24.331 1.00 97.31 91 VAL A CA 1
ATOM 643 C C . VAL A 1 91 ? 7.677 2.286 -24.040 1.00 97.31 91 VAL A C 1
ATOM 645 O O . VAL A 1 91 ? 7.014 2.725 -23.101 1.00 97.31 91 VAL A O 1
ATOM 648 N N . VAL A 1 92 ? 7.254 1.263 -24.790 1.00 97.44 92 VAL A N 1
ATOM 649 C CA . VAL A 1 92 ? 5.964 0.586 -24.562 1.00 97.44 92 VAL A CA 1
ATOM 650 C C . VAL A 1 92 ? 5.931 -0.068 -23.180 1.00 97.44 92 VAL A C 1
ATOM 652 O O . VAL A 1 92 ? 4.948 0.053 -22.448 1.00 97.44 92 VAL A O 1
ATOM 655 N N . LEU A 1 93 ? 7.023 -0.725 -22.787 1.00 96.38 93 LEU A N 1
ATOM 656 C CA . LEU A 1 93 ? 7.133 -1.367 -21.483 1.00 96.38 93 LEU A CA 1
ATOM 657 C C . LEU A 1 93 ? 7.110 -0.345 -20.336 1.00 96.38 93 LEU A C 1
ATOM 659 O O . LEU A 1 93 ? 6.414 -0.550 -19.343 1.00 96.38 93 LEU A O 1
ATOM 663 N N . ALA A 1 94 ? 7.815 0.778 -20.486 1.00 95.38 94 ALA A N 1
ATOM 664 C CA . ALA A 1 94 ? 7.816 1.874 -19.525 1.00 95.38 94 ALA A CA 1
ATOM 665 C C . ALA A 1 94 ? 6.414 2.478 -19.363 1.00 95.38 94 ALA A C 1
ATOM 667 O O . ALA A 1 94 ? 5.993 2.747 -18.239 1.00 95.38 94 ALA A O 1
ATOM 668 N N . PHE A 1 95 ? 5.661 2.623 -20.459 1.00 95.44 95 PHE A N 1
ATOM 669 C CA . PHE A 1 95 ? 4.265 3.055 -20.420 1.00 95.44 95 PHE A CA 1
ATOM 670 C C . PHE A 1 95 ? 3.384 2.073 -19.643 1.00 95.44 95 PHE A C 1
ATOM 672 O O . PHE A 1 95 ? 2.667 2.483 -18.732 1.00 95.44 95 PHE A O 1
ATOM 679 N N . LEU A 1 96 ? 3.489 0.772 -19.929 1.00 95.31 96 LEU A N 1
ATOM 680 C CA . LEU A 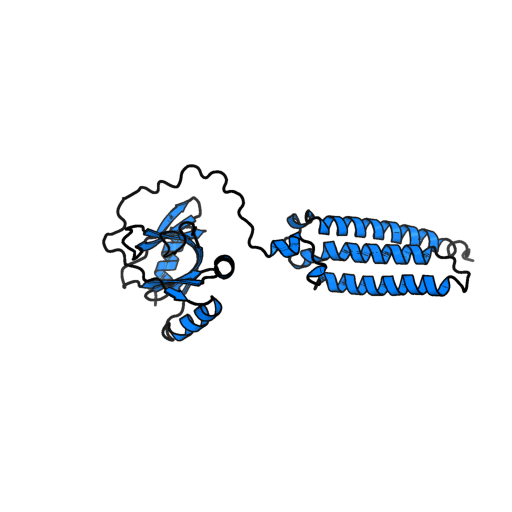1 96 ? 2.764 -0.260 -19.184 1.00 95.31 96 LEU A CA 1
ATOM 681 C C . LEU A 1 96 ? 3.111 -0.233 -17.693 1.00 95.31 96 LEU A C 1
ATOM 683 O O . LEU A 1 96 ? 2.211 -0.338 -16.861 1.00 95.31 96 LEU A O 1
ATOM 687 N N . PHE A 1 97 ? 4.382 -0.014 -17.343 1.00 93.38 97 PHE A N 1
ATOM 688 C CA . PHE A 1 97 ? 4.828 0.062 -15.953 1.00 93.38 97 PHE A CA 1
ATOM 689 C C . PHE A 1 97 ? 4.190 1.192 -15.155 1.00 93.38 97 PHE A C 1
ATOM 691 O O . PHE A 1 97 ? 4.043 1.020 -13.948 1.00 93.38 97 PHE A O 1
ATOM 698 N N . VAL A 1 98 ? 3.742 2.282 -15.789 1.00 91.00 98 VAL A N 1
ATOM 699 C CA . VAL A 1 98 ? 2.984 3.346 -15.105 1.00 91.00 98 VAL A CA 1
ATOM 700 C C . VAL A 1 98 ? 1.683 2.806 -14.501 1.00 91.00 98 VAL A C 1
ATOM 702 O O . VAL A 1 98 ? 1.306 3.199 -13.398 1.00 91.00 98 VAL A O 1
ATOM 705 N N . PHE A 1 99 ? 1.019 1.873 -15.184 1.00 91.44 99 PHE A N 1
ATOM 706 C CA . PHE A 1 99 ? -0.243 1.283 -14.730 1.00 91.44 99 PHE A CA 1
ATOM 707 C C . PHE A 1 99 ? -0.029 -0.022 -13.966 1.00 91.44 99 PHE A C 1
ATOM 709 O O . PHE A 1 99 ? -0.730 -0.319 -12.997 1.00 91.44 99 PHE A O 1
ATOM 716 N N . TRP A 1 100 ? 0.938 -0.822 -14.408 1.00 90.50 100 TRP A N 1
ATOM 717 C CA . TRP A 1 100 ? 1.156 -2.168 -13.917 1.00 90.50 100 TRP A CA 1
ATOM 718 C C . TRP A 1 100 ? 2.620 -2.581 -14.041 1.00 90.50 100 TRP A C 1
ATOM 720 O O . TRP A 1 100 ? 3.143 -2.772 -15.134 1.00 90.50 100 TRP A O 1
ATOM 730 N N . MET A 1 101 ? 3.274 -2.803 -12.899 1.00 90.06 101 MET A N 1
ATOM 731 C CA . MET A 1 101 ? 4.642 -3.323 -12.863 1.00 90.06 101 MET A CA 1
ATOM 732 C C . MET A 1 101 ? 4.672 -4.770 -12.338 1.00 90.06 101 MET A C 1
ATOM 734 O O . MET A 1 101 ? 4.116 -5.029 -11.255 1.00 90.06 101 MET A O 1
ATOM 738 N N . PRO A 1 102 ? 5.323 -5.722 -13.039 1.00 90.94 102 PRO A N 1
ATOM 739 C CA . PRO A 1 102 ? 5.488 -7.101 -12.583 1.00 90.94 102 PRO A CA 1
ATOM 740 C C . PRO A 1 102 ? 6.162 -7.185 -11.212 1.00 90.94 102 PRO A C 1
ATOM 742 O O . PRO A 1 102 ? 7.054 -6.399 -10.892 1.00 90.94 102 PRO A O 1
ATOM 745 N N . ARG A 1 103 ? 5.768 -8.163 -10.383 1.00 88.75 103 ARG A N 1
ATOM 746 C CA . ARG A 1 103 ? 6.230 -8.272 -8.983 1.00 88.75 103 ARG A CA 1
ATOM 747 C C . ARG A 1 103 ? 7.754 -8.350 -8.830 1.00 88.75 103 ARG A C 1
ATOM 749 O O . ARG A 1 103 ? 8.265 -7.803 -7.858 1.00 88.75 103 ARG A O 1
ATOM 756 N N . PHE A 1 104 ? 8.463 -8.983 -9.763 1.00 91.88 104 PHE A N 1
ATOM 757 C CA . PHE A 1 104 ? 9.923 -9.125 -9.709 1.00 91.88 104 PHE A CA 1
ATOM 758 C C . PHE A 1 104 ? 10.676 -7.821 -10.026 1.00 91.88 104 PHE A C 1
ATOM 760 O O . PHE A 1 104 ? 11.776 -7.632 -9.519 1.00 91.88 104 PHE A O 1
ATOM 767 N N . LEU A 1 105 ? 10.064 -6.894 -10.775 1.00 90.25 105 LEU A N 1
ATOM 768 C CA . LEU A 1 105 ? 10.630 -5.570 -11.077 1.00 90.25 105 LEU A CA 1
ATOM 769 C C . LEU A 1 105 ? 10.269 -4.511 -10.033 1.00 90.25 105 LEU A C 1
ATOM 771 O O . LEU A 1 105 ? 10.834 -3.421 -10.026 1.00 90.25 105 LEU A O 1
ATOM 775 N N . ARG A 1 106 ? 9.332 -4.806 -9.123 1.00 89.50 106 ARG A N 1
ATOM 776 C CA . ARG A 1 106 ? 8.945 -3.858 -8.074 1.00 89.50 106 ARG A CA 1
ATOM 777 C C . ARG A 1 106 ? 10.110 -3.619 -7.111 1.00 89.50 106 ARG A C 1
ATOM 779 O O . ARG A 1 106 ? 10.654 -4.586 -6.558 1.00 89.50 106 ARG A O 1
ATOM 786 N N . PRO A 1 107 ? 10.450 -2.351 -6.814 1.00 87.81 107 PRO A N 1
ATOM 787 C CA . PRO A 1 107 ? 11.477 -2.062 -5.830 1.00 87.81 107 PRO A CA 1
ATOM 788 C C . PRO A 1 107 ? 11.091 -2.639 -4.467 1.00 87.81 107 PRO A C 1
ATOM 790 O O . PRO A 1 107 ? 9.911 -2.796 -4.135 1.00 87.81 107 PRO A O 1
ATOM 793 N N . ARG A 1 108 ? 12.109 -2.985 -3.673 1.00 86.50 108 ARG A N 1
ATOM 794 C CA . ARG A 1 108 ? 11.947 -3.675 -2.386 1.00 86.50 108 ARG A CA 1
ATOM 795 C C . ARG A 1 108 ? 10.969 -2.941 -1.464 1.00 86.50 108 ARG A C 1
ATOM 797 O O . ARG A 1 108 ? 10.053 -3.566 -0.946 1.00 86.50 108 ARG A O 1
ATOM 804 N N . TRP A 1 109 ? 11.066 -1.616 -1.377 1.00 85.12 109 TRP A N 1
ATOM 805 C CA . TRP A 1 109 ? 10.178 -0.787 -0.557 1.00 85.12 109 TRP A CA 1
ATOM 806 C C . TRP A 1 109 ? 8.708 -0.806 -1.006 1.00 85.12 109 TRP A C 1
ATOM 808 O O . TRP A 1 109 ? 7.826 -0.567 -0.187 1.00 85.12 109 TRP A O 1
ATOM 818 N N . LEU A 1 110 ? 8.420 -1.091 -2.280 1.00 84.44 110 LEU A N 1
ATOM 819 C CA . LEU A 1 110 ? 7.056 -1.175 -2.812 1.00 84.44 110 LEU A CA 1
ATOM 820 C C . LEU A 1 110 ? 6.478 -2.585 -2.622 1.00 84.44 110 LEU A C 1
ATOM 822 O O . LEU A 1 110 ? 5.279 -2.739 -2.410 1.00 84.44 110 LEU A O 1
ATOM 826 N N . ARG A 1 111 ? 7.343 -3.609 -2.612 1.00 85.00 111 ARG A N 1
ATOM 827 C CA . ARG A 1 111 ? 6.998 -4.970 -2.166 1.00 85.00 111 ARG A CA 1
ATOM 828 C C . ARG A 1 111 ? 6.745 -5.021 -0.655 1.00 85.00 111 ARG A C 1
ATOM 830 O O . ARG A 1 111 ? 5.807 -5.671 -0.211 1.00 85.00 111 ARG A O 1
ATOM 837 N N . GLU A 1 112 ? 7.554 -4.304 0.119 1.00 77.38 112 GLU A N 1
ATOM 838 C CA . GLU A 1 112 ? 7.481 -4.241 1.582 1.00 77.38 112 GLU A CA 1
ATOM 839 C C . GLU A 1 112 ? 6.487 -3.200 2.095 1.00 77.38 112 GLU A C 1
ATOM 841 O O . GLU A 1 112 ? 5.999 -3.338 3.203 1.00 77.38 112 GLU A O 1
ATOM 846 N N . GLY A 1 113 ? 6.142 -2.173 1.317 1.00 61.28 113 GLY A N 1
ATOM 847 C CA . GLY A 1 113 ? 5.141 -1.168 1.690 1.00 61.28 113 GLY A CA 1
ATOM 848 C C . GLY A 1 113 ? 3.709 -1.707 1.726 1.00 61.28 113 GLY A C 1
ATOM 849 O O . GLY A 1 113 ? 2.838 -1.050 2.286 1.00 61.28 113 GLY A O 1
ATOM 850 N N . VAL A 1 114 ? 3.488 -2.899 1.160 1.00 52.59 114 VAL A N 1
ATOM 851 C CA . VAL A 1 114 ? 2.274 -3.711 1.345 1.00 52.59 114 VAL A CA 1
ATOM 852 C C . VAL A 1 114 ? 2.318 -4.480 2.673 1.00 52.59 114 VAL A C 1
ATOM 854 O O . VAL A 1 114 ? 1.292 -4.973 3.128 1.00 52.59 114 VAL A O 1
ATOM 857 N N . ARG A 1 115 ? 3.473 -4.555 3.352 1.00 45.28 115 ARG A N 1
ATOM 858 C CA . ARG A 1 115 ? 3.494 -4.990 4.750 1.00 45.28 115 ARG A CA 1
ATOM 859 C C . ARG A 1 115 ? 2.880 -3.865 5.584 1.00 45.28 115 ARG A C 1
ATOM 861 O O . ARG A 1 115 ? 3.318 -2.716 5.438 1.00 45.28 115 ARG A O 1
ATOM 868 N N . PRO A 1 116 ? 1.885 -4.157 6.439 1.00 44.06 116 PRO A N 1
ATOM 869 C CA . PRO A 1 116 ? 1.321 -3.162 7.335 1.00 44.06 116 PRO A CA 1
ATOM 870 C C . PRO A 1 116 ? 2.481 -2.530 8.094 1.00 44.06 116 PRO A C 1
ATOM 872 O O . PRO A 1 116 ? 3.309 -3.237 8.667 1.00 44.06 116 PRO A O 1
ATOM 875 N N . ARG A 1 117 ? 2.581 -1.202 7.971 1.00 42.88 117 ARG A N 1
ATOM 876 C CA . ARG A 1 117 ? 3.590 -0.313 8.555 1.00 42.88 117 ARG A CA 1
ATOM 877 C C . ARG A 1 117 ? 4.141 -0.928 9.843 1.00 42.88 117 ARG A C 1
ATOM 879 O O . ARG A 1 117 ? 3.482 -0.866 10.879 1.00 42.88 117 ARG A O 1
ATOM 886 N N . GLN A 1 118 ? 5.316 -1.559 9.753 1.00 42.97 118 GLN A N 1
ATOM 887 C CA . GLN A 1 118 ? 6.007 -2.070 10.927 1.00 42.97 118 GLN A CA 1
ATOM 888 C C . GLN A 1 118 ? 6.136 -0.903 11.898 1.00 42.97 118 GLN A C 1
ATOM 890 O O . GLN A 1 118 ? 6.586 0.186 11.529 1.00 42.97 118 GLN A O 1
ATOM 895 N N . ARG A 1 119 ? 5.601 -1.156 13.093 1.00 49.88 119 ARG A N 1
ATOM 896 C CA . ARG A 1 119 ? 5.634 -0.333 14.293 1.00 49.88 119 ARG A CA 1
ATOM 897 C C . ARG A 1 119 ? 6.845 0.599 14.252 1.00 49.88 119 ARG A C 1
ATOM 899 O O . ARG A 1 119 ? 7.980 0.132 14.288 1.00 49.88 119 ARG A O 1
ATOM 906 N N . ARG A 1 120 ? 6.612 1.917 14.233 1.00 37.53 120 ARG A N 1
ATOM 907 C CA . ARG A 1 120 ? 7.583 2.784 14.908 1.00 37.53 120 ARG A CA 1
ATOM 908 C C . ARG A 1 120 ? 7.724 2.196 16.318 1.00 37.53 120 ARG A C 1
ATOM 910 O O . ARG A 1 120 ? 6.676 1.871 16.892 1.00 37.53 120 ARG A O 1
ATOM 917 N N . PRO A 1 121 ? 8.945 2.016 16.856 1.00 43.03 121 PRO A N 1
ATOM 918 C CA . PRO A 1 121 ? 9.098 1.876 18.292 1.00 43.03 121 PRO A CA 1
ATOM 919 C C . PRO A 1 121 ? 8.252 2.990 18.883 1.00 43.03 121 PRO A C 1
ATOM 921 O O . PRO A 1 121 ? 8.380 4.151 18.476 1.00 43.03 121 PRO A O 1
ATOM 924 N N . ARG A 1 122 ? 7.271 2.600 19.695 1.00 46.56 122 ARG A N 1
ATOM 925 C CA . ARG A 1 122 ? 6.503 3.543 20.494 1.00 46.56 122 ARG A CA 1
ATOM 926 C C . ARG A 1 122 ? 7.574 4.459 21.108 1.00 46.56 122 ARG A C 1
ATOM 928 O O . ARG A 1 122 ? 8.510 3.888 21.673 1.00 46.56 122 ARG A O 1
ATOM 935 N N . PRO A 1 123 ? 7.536 5.800 20.942 1.00 41.22 123 PRO A N 1
ATOM 936 C CA . PRO A 1 123 ? 8.277 6.630 21.886 1.00 41.22 123 PRO A CA 1
ATOM 937 C C . PRO A 1 123 ? 7.897 6.068 23.247 1.00 41.22 123 PRO A C 1
ATOM 939 O O . PRO A 1 123 ? 6.698 5.821 23.432 1.00 41.22 123 PRO A O 1
ATOM 942 N N . GLU A 1 124 ? 8.902 5.694 24.049 1.00 39.44 124 GLU A N 1
ATOM 943 C CA . GLU A 1 124 ? 8.712 5.138 25.387 1.00 39.44 124 GLU A CA 1
ATOM 944 C C . GLU A 1 124 ? 7.510 5.838 25.971 1.00 39.44 124 GLU A C 1
ATOM 946 O O . GLU A 1 124 ? 7.487 7.064 26.113 1.00 39.44 124 GLU A O 1
ATOM 951 N N . MET A 1 125 ? 6.427 5.069 26.056 1.00 40.25 125 MET A N 1
ATOM 952 C CA . MET A 1 125 ? 5.186 5.637 26.508 1.00 40.25 125 MET A CA 1
ATOM 953 C C . MET A 1 125 ? 5.523 6.039 27.936 1.00 40.25 125 MET A C 1
ATOM 955 O O . MET A 1 125 ? 5.974 5.153 28.669 1.00 40.25 125 MET A O 1
ATOM 959 N N . PRO A 1 126 ? 5.379 7.320 28.323 1.00 37.59 126 PRO A N 1
ATOM 960 C CA . PRO A 1 126 ? 5.348 7.627 29.740 1.00 37.59 126 PRO A CA 1
ATOM 961 C C . PRO A 1 126 ? 4.358 6.642 30.364 1.00 37.59 126 PRO A C 1
ATOM 963 O O . PRO A 1 126 ? 3.346 6.334 29.725 1.00 37.59 126 PRO A O 1
ATOM 966 N N . ASP A 1 127 ? 4.768 6.066 31.494 1.00 41.38 127 ASP A N 1
ATOM 967 C CA . ASP A 1 127 ? 4.200 4.900 32.172 1.00 41.38 127 ASP A CA 1
ATOM 968 C C . ASP A 1 127 ? 2.734 4.591 31.843 1.00 41.38 127 ASP A C 1
ATOM 970 O O . ASP A 1 127 ? 1.902 5.500 31.781 1.00 41.38 127 ASP A O 1
ATOM 974 N N . PRO A 1 128 ? 2.383 3.306 31.651 1.00 39.41 128 PRO A N 1
ATOM 975 C CA . PRO A 1 128 ? 1.078 2.905 31.162 1.00 39.41 128 PRO A CA 1
ATOM 976 C C . PRO A 1 128 ? -0.021 3.465 32.060 1.00 39.41 128 PRO A C 1
ATOM 978 O O . PRO A 1 128 ? -0.273 2.945 33.139 1.00 39.41 128 PRO A O 1
ATOM 981 N N . TRP A 1 129 ? -0.669 4.514 31.555 1.00 41.56 129 TRP A N 1
ATOM 982 C CA . TRP A 1 129 ? -2.075 4.839 31.724 1.00 41.56 129 TRP A CA 1
ATOM 983 C C . TRP A 1 129 ? -2.646 4.307 33.030 1.00 41.56 129 TRP A C 1
ATOM 985 O O . TRP A 1 129 ? -3.386 3.321 33.056 1.00 41.56 129 TRP A O 1
ATOM 995 N N . ILE A 1 130 ? -2.333 5.024 34.105 1.00 34.69 130 ILE A N 1
ATOM 996 C CA . ILE A 1 130 ? -3.232 5.121 35.242 1.00 34.69 130 ILE A CA 1
ATOM 997 C C . ILE A 1 130 ? -4.488 5.827 34.703 1.00 34.69 130 ILE A C 1
ATOM 999 O O . ILE A 1 130 ? -4.697 7.019 34.893 1.00 34.69 130 ILE A O 1
ATOM 1003 N N . PHE A 1 131 ? -5.340 5.083 33.989 1.00 40.47 131 PHE A N 1
ATOM 1004 C CA . PHE A 1 131 ? -6.769 5.254 34.212 1.00 40.47 131 PHE A CA 1
ATOM 1005 C C . PHE A 1 131 ? -6.957 5.116 35.721 1.00 40.47 131 PHE A C 1
ATOM 1007 O O . PHE A 1 131 ? -6.246 4.284 36.297 1.00 40.47 131 PHE A O 1
ATOM 1014 N N . PRO A 1 132 ? -7.831 5.900 36.375 1.00 35.25 132 PRO A N 1
ATOM 1015 C CA . PRO A 1 132 ? -8.136 5.670 37.776 1.00 35.25 132 PRO A CA 1
ATOM 1016 C C . PRO A 1 132 ? -8.478 4.191 37.910 1.00 35.25 132 PRO A C 1
ATOM 1018 O O . PRO A 1 132 ? -9.507 3.712 37.429 1.00 35.25 132 PRO A O 1
ATOM 1021 N N . ALA A 1 133 ? -7.527 3.428 38.448 1.00 35.28 133 ALA A N 1
ATOM 1022 C CA . ALA A 1 133 ? -7.750 2.045 38.746 1.00 35.28 133 ALA A CA 1
ATOM 1023 C C . ALA A 1 133 ? -8.963 2.070 39.666 1.00 35.28 133 ALA A C 1
ATOM 1025 O O . ALA A 1 133 ? -8.981 2.816 40.641 1.00 35.28 133 ALA A O 1
ATOM 1026 N N . SER A 1 134 ? -9.967 1.262 39.355 1.00 37.28 134 SER A N 1
ATOM 1027 C CA . SER A 1 134 ? -10.979 0.840 40.320 1.00 37.28 134 SER A CA 1
ATOM 1028 C C . SER A 1 134 ? -12.135 1.770 40.702 1.00 37.28 134 SER A C 1
ATOM 1030 O O . SER A 1 134 ? -12.933 1.324 41.524 1.00 37.28 134 SER A O 1
ATOM 1032 N N . GLU A 1 135 ? -12.376 2.926 40.074 1.00 36.53 135 GLU A N 1
ATOM 1033 C CA . GLU A 1 135 ? -13.710 3.549 40.214 1.00 36.53 135 GLU A CA 1
ATOM 1034 C C . GLU A 1 135 ? -14.730 2.853 39.294 1.00 36.53 135 GLU A C 1
ATOM 1036 O O . GLU A 1 135 ? -15.074 3.280 38.200 1.00 36.53 135 GLU A O 1
ATOM 1041 N N . SER A 1 136 ? -15.130 1.673 39.779 1.00 43.38 136 SER A N 1
ATOM 1042 C CA . SER A 1 136 ? -16.367 0.942 39.515 1.00 43.38 136 SER A CA 1
ATOM 1043 C C . SER A 1 136 ? -16.761 0.719 38.054 1.00 43.38 136 SER A C 1
ATOM 1045 O O . SER A 1 136 ? -17.774 1.232 37.591 1.00 43.38 136 SER A O 1
ATOM 1047 N N . VAL A 1 137 ? -16.081 -0.214 37.374 1.00 47.09 137 VAL A N 1
ATOM 1048 C CA . VAL A 1 137 ? -16.788 -1.008 36.353 1.00 47.09 137 VAL A CA 1
ATOM 1049 C C . VAL A 1 137 ? -17.974 -1.662 37.077 1.00 47.09 137 VAL A C 1
ATOM 1051 O O . VAL A 1 137 ? -17.705 -2.396 38.036 1.00 47.09 137 VAL A O 1
ATOM 1054 N N . PRO A 1 138 ? -19.237 -1.443 36.667 1.00 56.62 138 PRO A N 1
ATOM 1055 C CA . PRO A 1 138 ? -20.398 -1.988 37.365 1.00 56.62 138 PRO A CA 1
ATOM 1056 C C . PRO A 1 138 ? -20.262 -3.499 37.546 1.00 56.62 138 PRO A C 1
ATOM 1058 O O . PRO A 1 138 ? -19.818 -4.203 36.631 1.00 56.62 138 PRO A O 1
ATOM 1061 N N . GLU A 1 139 ? -20.598 -4.020 38.730 1.00 59.00 139 GLU A N 1
ATOM 1062 C CA . GLU A 1 139 ? -20.511 -5.462 38.988 1.00 59.00 139 GLU A CA 1
ATOM 1063 C C . GLU A 1 139 ? -21.371 -6.269 37.997 1.00 59.00 139 GLU A C 1
ATOM 1065 O O . GLU A 1 139 ? -20.961 -7.350 37.566 1.00 59.00 139 GLU A O 1
ATOM 1070 N N . ASP A 1 140 ? -22.444 -5.638 37.515 1.00 61.91 140 ASP A N 1
ATOM 1071 C CA . ASP A 1 140 ? -23.430 -6.155 36.566 1.00 61.91 140 ASP A CA 1
ATOM 1072 C C . ASP A 1 140 ? -23.044 -6.016 35.082 1.00 61.91 140 ASP A C 1
ATOM 1074 O O . ASP A 1 140 ? -23.864 -6.285 34.200 1.00 61.91 140 ASP A O 1
ATOM 1078 N N . ALA A 1 141 ? -21.812 -5.598 34.762 1.00 58.47 141 ALA A N 1
ATOM 1079 C CA . ALA A 1 141 ? -21.377 -5.496 33.369 1.00 58.47 141 ALA A CA 1
ATOM 1080 C C . ALA A 1 141 ? -21.515 -6.857 32.642 1.00 58.47 141 ALA A C 1
ATOM 1082 O O . ALA A 1 141 ? -21.075 -7.889 33.169 1.00 58.47 141 ALA A O 1
ATOM 1083 N N . PRO A 1 142 ? -22.089 -6.891 31.422 1.00 59.66 142 PRO A N 1
ATOM 1084 C CA . PRO A 1 142 ? -22.367 -8.140 30.726 1.00 59.66 142 PRO A CA 1
ATOM 1085 C C . PRO A 1 142 ? -21.076 -8.917 30.440 1.00 59.66 142 PRO A C 1
ATOM 1087 O O . PRO A 1 142 ? -20.074 -8.365 29.975 1.00 59.66 142 PRO A O 1
ATOM 1090 N N . LYS A 1 143 ? -21.107 -10.232 30.700 1.00 63.06 143 LYS A N 1
ATOM 1091 C CA . LYS A 1 143 ? -20.045 -11.153 30.275 1.00 63.06 143 LYS A CA 1
ATOM 1092 C C . LYS A 1 143 ? -20.125 -11.309 28.765 1.00 63.06 143 LYS A C 1
ATOM 1094 O O . LYS A 1 143 ? -21.126 -11.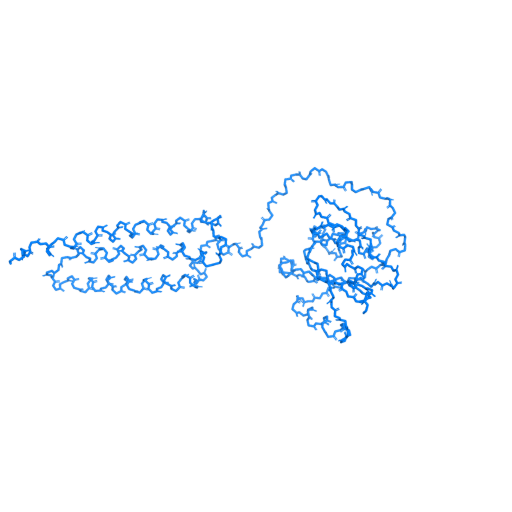812 28.253 1.00 63.06 143 LYS A O 1
ATOM 1099 N N . VAL A 1 144 ? -19.073 -10.909 28.061 1.00 54.59 144 VAL A N 1
ATOM 1100 C CA . VAL A 1 144 ? -19.088 -10.914 26.599 1.00 54.59 144 VAL A CA 1
ATOM 1101 C C . VAL A 1 144 ? -18.575 -12.257 26.068 1.00 54.59 144 VAL A C 1
ATOM 1103 O O . VAL A 1 144 ? -17.428 -12.619 26.346 1.00 54.59 144 VAL A O 1
ATOM 1106 N N . PRO A 1 145 ? -19.388 -13.030 25.323 1.00 55.94 145 PRO A N 1
ATOM 1107 C CA . PRO A 1 145 ? -18.911 -14.234 24.663 1.00 55.94 145 PRO A CA 1
ATOM 1108 C C . PRO A 1 145 ? -18.009 -13.874 23.475 1.00 55.94 145 PRO A C 1
ATOM 1110 O O . PRO A 1 145 ? -18.308 -12.983 22.679 1.00 55.94 145 PRO A O 1
ATOM 1113 N N . TYR A 1 146 ? -16.917 -14.615 23.339 1.00 59.25 146 TYR A N 1
ATOM 1114 C CA . TYR A 1 146 ? -15.973 -14.530 22.229 1.00 59.25 146 TYR A CA 1
ATOM 1115 C C . TYR A 1 146 ? -15.977 -15.827 21.427 1.00 59.25 146 TYR A C 1
ATOM 1117 O O . TYR A 1 146 ? -16.210 -16.908 21.971 1.00 59.25 146 TYR A O 1
ATOM 1125 N N . GLY A 1 147 ? -15.712 -15.717 20.126 1.00 56.28 147 GLY A N 1
ATOM 1126 C CA . GLY A 1 147 ? -15.631 -16.858 19.223 1.00 56.28 147 GLY A CA 1
ATOM 1127 C C . GLY A 1 147 ? -14.446 -16.737 18.272 1.00 56.28 147 GLY A C 1
ATOM 1128 O O . GLY A 1 147 ? -14.151 -15.659 17.757 1.00 56.28 147 GLY A O 1
ATOM 1129 N N . ARG A 1 148 ? -13.785 -17.866 18.006 1.00 56.38 148 ARG A N 1
ATOM 1130 C CA . ARG A 1 148 ? -12.779 -17.994 16.946 1.00 56.38 148 ARG A CA 1
ATOM 1131 C C . ARG A 1 148 ? -13.459 -18.552 15.704 1.00 56.38 148 ARG A C 1
ATOM 1133 O O . ARG A 1 148 ? -14.157 -19.558 15.804 1.00 56.38 148 ARG A O 1
ATOM 1140 N N . LEU A 1 149 ? -13.242 -17.932 14.548 1.00 57.19 149 LEU A N 1
ATOM 1141 C CA . LEU A 1 149 ? -13.704 -18.474 13.270 1.00 57.19 149 LEU A CA 1
ATOM 1142 C C . LEU A 1 149 ? -12.517 -18.661 12.314 1.00 57.19 149 LEU A C 1
ATOM 1144 O O . LEU A 1 149 ? -11.563 -17.877 12.357 1.00 57.19 149 LEU A O 1
ATOM 1148 N N . PRO A 1 150 ? -12.534 -19.705 11.468 1.00 49.16 150 PRO A N 1
ATOM 1149 C CA . PRO A 1 150 ? -11.512 -19.909 10.452 1.00 49.16 150 PRO A CA 1
ATOM 1150 C C . PRO A 1 150 ? -11.698 -18.901 9.302 1.00 49.16 150 PRO A C 1
ATOM 1152 O O . PRO A 1 150 ? -12.391 -19.167 8.326 1.00 49.16 150 PRO A O 1
ATOM 1155 N N . GLY A 1 151 ? -11.050 -17.740 9.419 1.00 53.91 151 GLY A N 1
ATOM 1156 C CA . GLY A 1 151 ? -10.855 -16.774 8.333 1.00 53.91 151 GLY A CA 1
ATOM 1157 C C . GLY A 1 151 ? -11.921 -15.673 8.187 1.00 53.91 151 GLY A C 1
ATOM 1158 O O . GLY A 1 151 ? -13.127 -15.908 8.262 1.00 53.91 151 GLY A O 1
ATOM 1159 N N . ALA A 1 152 ? -11.453 -14.456 7.878 1.00 51.69 152 ALA A N 1
ATOM 1160 C CA . ALA A 1 152 ? -12.236 -13.214 7.802 1.00 51.69 152 ALA A CA 1
ATOM 1161 C C . ALA A 1 152 ? -13.406 -13.277 6.805 1.00 51.69 152 ALA A C 1
ATOM 1163 O O . ALA A 1 152 ? -14.499 -12.765 7.045 1.00 51.69 152 ALA A O 1
ATOM 1164 N N . ALA A 1 153 ? -13.172 -13.928 5.660 1.00 53.06 153 ALA A N 1
ATOM 1165 C CA . ALA A 1 153 ? -14.135 -14.014 4.563 1.00 53.06 153 ALA A CA 1
ATOM 1166 C C . ALA A 1 153 ? -15.339 -14.909 4.899 1.00 53.06 153 ALA A C 1
ATOM 1168 O O . ALA A 1 153 ? -16.437 -14.702 4.375 1.00 53.06 153 ALA A O 1
ATOM 1169 N N . VAL A 1 154 ? -15.142 -15.888 5.784 1.00 54.88 154 VAL A N 1
ATOM 1170 C CA . VAL A 1 154 ? -16.216 -16.751 6.281 1.00 54.88 154 VAL A CA 1
ATOM 1171 C C . VAL A 1 154 ? -17.107 -15.957 7.240 1.00 54.88 154 VAL A C 1
ATOM 1173 O O . VAL A 1 154 ? -18.323 -16.089 7.185 1.00 54.88 154 VAL A O 1
ATOM 1176 N N . LEU A 1 155 ? -16.522 -15.028 8.003 1.00 55.25 155 LEU A N 1
ATOM 1177 C CA . LEU A 1 155 ? -17.177 -14.215 9.027 1.00 55.25 155 LEU A CA 1
ATOM 1178 C C . LEU A 1 155 ? -18.223 -13.240 8.481 1.00 55.25 155 LEU A C 1
ATOM 1180 O O . LEU A 1 155 ? -19.337 -13.220 8.985 1.00 55.25 155 LEU A O 1
ATOM 1184 N N . SER A 1 156 ? -17.921 -12.476 7.427 1.00 51.53 156 SER A N 1
ATOM 1185 C CA . SER A 1 156 ? -18.918 -11.577 6.816 1.00 51.53 156 SER A CA 1
ATOM 1186 C C . SER A 1 156 ? -20.114 -12.362 6.258 1.00 51.53 156 SER A C 1
ATOM 1188 O O . SER A 1 156 ? -21.266 -11.976 6.461 1.00 51.53 156 SER A O 1
ATOM 1190 N N . ARG A 1 157 ? -19.863 -13.520 5.628 1.00 56.91 157 ARG A N 1
ATOM 1191 C CA . ARG A 1 157 ? -20.922 -14.395 5.096 1.00 56.91 157 ARG A CA 1
ATOM 1192 C C . ARG A 1 157 ? -21.701 -15.116 6.193 1.00 56.91 157 ARG A C 1
ATOM 1194 O O . ARG A 1 157 ? -22.916 -15.222 6.078 1.00 56.91 157 ARG A O 1
ATOM 1201 N N . GLU A 1 158 ? -21.043 -15.612 7.236 1.00 57.34 158 GLU A N 1
ATOM 1202 C CA . GLU A 1 158 ? -21.706 -16.298 8.347 1.00 57.34 158 GLU A CA 1
ATOM 1203 C C . GLU A 1 158 ? -22.425 -15.333 9.277 1.00 57.34 158 GLU A C 1
ATOM 1205 O O . GLU A 1 158 ? -23.528 -15.656 9.693 1.00 57.34 158 GLU A O 1
ATOM 1210 N N . LEU A 1 159 ? -21.892 -14.138 9.546 1.00 56.06 159 LEU A N 1
ATOM 1211 C CA . LEU A 1 159 ? -22.640 -13.083 10.232 1.00 56.06 159 LEU A CA 1
ATOM 1212 C C . LEU A 1 159 ? -23.848 -12.667 9.397 1.00 56.06 159 LEU A C 1
ATOM 1214 O O . LEU A 1 159 ? -24.924 -12.546 9.963 1.00 56.06 159 LEU A O 1
ATOM 1218 N N . SER A 1 160 ? -23.728 -12.558 8.072 1.00 53.59 160 SER A N 1
ATOM 1219 C CA . SER A 1 160 ? -24.887 -12.276 7.209 1.00 53.59 160 SER A CA 1
ATOM 1220 C C . SER A 1 160 ? -25.908 -13.423 7.163 1.00 53.59 160 SER A C 1
ATOM 1222 O O . SER A 1 160 ? -27.070 -13.187 6.859 1.00 53.59 160 SER A O 1
ATOM 1224 N N . ARG A 1 161 ? -25.493 -14.672 7.432 1.00 56.00 161 ARG A N 1
ATOM 1225 C CA . ARG A 1 161 ? -26.374 -15.858 7.430 1.00 56.00 161 ARG A CA 1
ATOM 1226 C C . ARG A 1 161 ? -26.963 -16.202 8.802 1.00 56.00 161 ARG A C 1
ATOM 1228 O O . ARG A 1 161 ? -28.057 -16.750 8.854 1.00 56.00 161 ARG A O 1
ATOM 1235 N N . ARG A 1 162 ? -26.220 -15.973 9.891 1.00 51.94 162 ARG A N 1
ATOM 1236 C CA . ARG A 1 162 ? -26.588 -16.331 11.276 1.00 51.94 162 ARG A CA 1
ATOM 1237 C C . ARG A 1 162 ? -27.134 -15.162 12.078 1.00 51.94 162 ARG A C 1
ATOM 1239 O O . ARG A 1 162 ? -27.919 -15.391 12.995 1.00 51.94 162 ARG A O 1
ATOM 1246 N N . SER A 1 163 ? -26.713 -13.930 11.790 1.00 52.59 163 SER A N 1
ATOM 1247 C CA . SER A 1 163 ? -27.471 -12.776 12.273 1.00 52.59 163 SER A CA 1
ATOM 1248 C C . SER A 1 163 ? -28.787 -12.850 11.5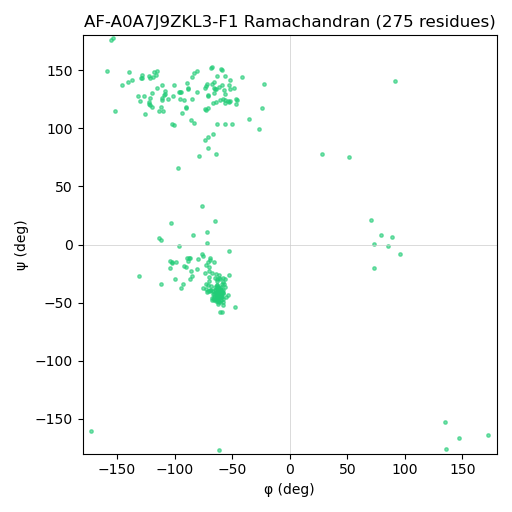27 1.00 52.59 163 SER A C 1
ATOM 1250 O O . SER A 1 163 ? -28.778 -12.960 10.302 1.00 52.59 163 SER A O 1
ATOM 1252 N N . ALA A 1 164 ? -29.890 -12.919 12.267 1.00 51.75 164 ALA A N 1
ATOM 1253 C CA . ALA A 1 164 ? -31.227 -12.973 11.701 1.00 51.75 164 ALA A CA 1
ATOM 1254 C C . ALA A 1 164 ? -31.334 -11.997 10.511 1.00 51.75 164 ALA A C 1
ATOM 1256 O O . ALA A 1 164 ? -30.733 -10.921 10.591 1.00 51.75 164 ALA A O 1
ATOM 1257 N N . PRO A 1 165 ? -32.080 -12.325 9.441 1.00 53.84 165 PRO A N 1
ATOM 1258 C CA . PRO A 1 165 ? -32.221 -11.490 8.235 1.00 53.84 165 PRO A CA 1
ATOM 1259 C C . PRO A 1 165 ? -32.646 -10.024 8.491 1.00 53.84 165 PRO A C 1
ATOM 1261 O O . PRO A 1 165 ? -32.659 -9.206 7.574 1.00 53.84 165 PRO A O 1
ATOM 1264 N N . GLU A 1 166 ? -32.953 -9.680 9.740 1.00 62.56 166 GLU A N 1
ATOM 1265 C CA . GLU A 1 166 ? -33.396 -8.384 10.234 1.00 62.56 166 GLU A CA 1
ATOM 1266 C C . GLU A 1 166 ? -32.287 -7.529 10.880 1.00 62.56 166 GLU A C 1
ATOM 1268 O O . GLU A 1 166 ? -32.478 -6.325 11.049 1.00 62.56 166 GLU A O 1
ATOM 1273 N N . TRP A 1 167 ? -31.114 -8.082 11.228 1.00 73.50 167 TRP A N 1
ATOM 1274 C CA . TRP A 1 167 ? -30.065 -7.283 11.877 1.00 73.50 167 TRP A CA 1
ATOM 1275 C C . TRP A 1 167 ? -29.240 -6.504 10.846 1.00 73.50 167 TRP A C 1
ATOM 1277 O O . TRP A 1 167 ? -28.391 -7.064 10.151 1.00 73.50 167 TRP A O 1
ATOM 1287 N N . ARG A 1 168 ? -29.484 -5.192 10.755 1.00 79.31 168 ARG A N 1
ATOM 1288 C CA . ARG A 1 168 ? -28.715 -4.260 9.919 1.00 79.31 168 ARG A CA 1
ATOM 1289 C C . ARG A 1 168 ? -27.896 -3.315 10.801 1.00 79.31 168 ARG A C 1
ATOM 1291 O O . ARG A 1 168 ? -28.486 -2.658 11.662 1.00 79.31 168 ARG A O 1
ATOM 1298 N N . PRO A 1 169 ? -26.570 -3.213 10.599 1.00 85.00 169 PRO A N 1
ATOM 1299 C CA . PRO A 1 169 ? -25.770 -2.233 11.317 1.00 85.00 169 PRO A CA 1
ATOM 1300 C C . PRO A 1 169 ? -26.210 -0.821 10.912 1.00 85.00 169 PRO A C 1
ATOM 1302 O O . PRO A 1 169 ? -26.409 -0.534 9.733 1.00 85.00 169 PRO A O 1
ATOM 1305 N N . ARG A 1 170 ? -26.388 0.046 11.907 1.00 87.94 170 ARG A N 1
ATOM 1306 C CA . ARG A 1 170 ? -26.804 1.449 11.746 1.00 87.94 170 ARG A CA 1
ATOM 1307 C C . ARG A 1 170 ? -25.647 2.421 11.933 1.00 87.94 170 ARG A C 1
ATOM 1309 O O . ARG A 1 170 ? -25.718 3.554 11.471 1.00 87.94 170 ARG A O 1
ATOM 1316 N N . LEU A 1 171 ? -24.588 1.974 12.601 1.00 90.06 171 LEU A N 1
ATOM 1317 C CA . LEU A 1 171 ? -23.373 2.742 12.806 1.00 90.06 171 LEU A CA 1
ATOM 1318 C C . LEU A 1 171 ? -22.159 1.829 12.673 1.00 90.06 171 LEU A C 1
ATOM 1320 O O . LEU A 1 171 ? -22.152 0.697 13.158 1.00 90.06 171 LEU A O 1
ATOM 1324 N N . GLU A 1 172 ? -21.131 2.362 12.030 1.00 92.19 172 GLU A N 1
ATOM 1325 C CA . GLU A 1 172 ? -19.849 1.711 11.828 1.00 92.19 172 GLU A CA 1
ATOM 1326 C C . GLU A 1 172 ? -18.745 2.587 12.423 1.00 92.19 172 GLU A C 1
ATOM 1328 O O . GLU A 1 172 ? -18.586 3.744 12.035 1.00 92.19 172 GLU A O 1
ATOM 1333 N N . LEU A 1 173 ? -17.990 2.043 13.378 1.00 90.88 173 LEU A N 1
ATOM 1334 C CA . LEU A 1 173 ? -16.887 2.739 14.037 1.00 90.88 173 LEU A CA 1
ATOM 1335 C C . LEU A 1 173 ? -15.590 1.957 13.843 1.00 90.88 173 LEU A C 1
ATOM 1337 O O . LEU A 1 173 ? -15.472 0.819 14.288 1.00 90.88 173 LEU A O 1
ATOM 1341 N N . THR A 1 174 ? -14.592 2.569 13.211 1.00 92.19 174 THR A N 1
ATOM 1342 C CA . THR A 1 174 ? -13.257 1.964 13.084 1.00 92.19 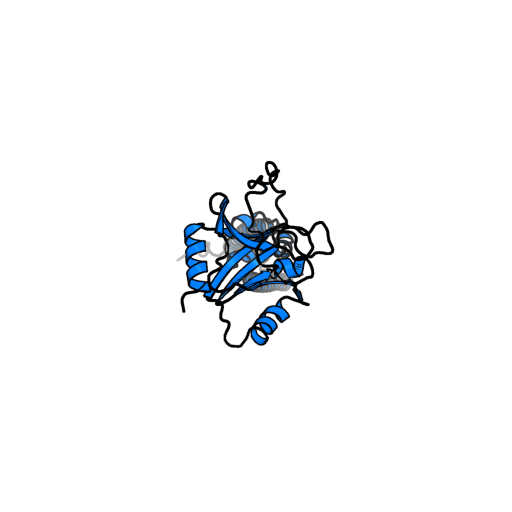174 THR A CA 1
ATOM 1343 C C . THR A 1 174 ? -12.401 2.340 14.285 1.00 92.19 174 THR A C 1
ATOM 1345 O O . THR A 1 174 ? -12.349 3.505 14.678 1.00 92.19 174 THR A O 1
ATOM 1348 N N . GLY A 1 175 ? -11.710 1.363 14.861 1.00 92.19 175 GLY A N 1
ATOM 1349 C CA . GLY A 1 175 ? -10.996 1.575 16.107 1.00 92.19 175 GLY A CA 1
ATOM 1350 C C . GLY A 1 175 ? -10.116 0.410 16.523 1.00 92.19 175 GLY A C 1
ATOM 1351 O O . GLY A 1 175 ? -9.707 -0.434 15.718 1.00 92.19 175 GLY A O 1
ATOM 1352 N N . VAL A 1 176 ? -9.790 0.403 17.809 1.00 91.81 176 VAL A N 1
ATOM 1353 C CA . VAL A 1 176 ? -8.856 -0.538 18.411 1.00 91.81 176 VAL A CA 1
ATOM 1354 C C . VAL A 1 176 ? -9.477 -1.162 19.655 1.00 91.81 176 VAL A C 1
ATOM 1356 O O . VAL A 1 176 ? -9.857 -0.469 20.590 1.00 91.81 176 VAL A O 1
ATOM 1359 N N . LEU A 1 177 ? -9.561 -2.486 19.678 1.00 89.12 177 LEU A N 1
ATOM 1360 C CA . LEU A 1 177 ? -10.020 -3.278 20.806 1.00 89.12 177 LEU A CA 1
ATOM 1361 C C . LEU A 1 177 ? -8.863 -3.545 21.778 1.00 89.12 177 LEU A C 1
ATOM 1363 O O . LEU A 1 177 ? -7.824 -4.094 21.400 1.00 89.12 177 LEU A O 1
ATOM 1367 N N . HIS A 1 178 ? -9.073 -3.180 23.037 1.00 87.62 178 HIS A N 1
ATOM 1368 C CA . HIS A 1 178 ? -8.171 -3.372 24.164 1.00 87.62 178 HIS A CA 1
ATOM 1369 C C . HIS A 1 178 ? -8.819 -4.267 25.225 1.00 87.62 178 HIS A C 1
ATOM 1371 O O . HIS A 1 178 ? -10.029 -4.218 25.441 1.00 87.62 178 HIS A O 1
ATOM 1377 N N . GLY A 1 179 ? -7.995 -5.043 25.926 1.00 82.81 179 GLY A N 1
ATOM 1378 C CA . GLY A 1 179 ? -8.405 -5.853 27.072 1.00 82.81 179 GLY A CA 1
ATOM 1379 C C . GLY A 1 179 ? -7.823 -7.267 27.033 1.00 82.81 179 GLY A C 1
ATOM 1380 O O . GLY A 1 179 ? -7.022 -7.575 26.145 1.00 82.81 179 GLY A O 1
ATOM 1381 N N . PRO A 1 180 ? -8.203 -8.122 27.996 1.00 74.69 180 PRO A N 1
ATOM 1382 C CA . PRO A 1 180 ? -7.811 -9.530 28.044 1.00 74.69 180 PRO A CA 1
ATOM 1383 C C . PRO A 1 180 ? -8.536 -10.296 26.933 1.00 74.69 180 PRO A C 1
ATOM 1385 O O . PRO A 1 180 ? -9.611 -10.870 27.109 1.00 74.69 180 PRO A O 1
ATOM 1388 N N . LEU A 1 181 ? -7.974 -10.234 25.736 1.00 74.38 181 LEU A N 1
ATOM 1389 C CA . LEU A 1 181 ? -8.479 -11.006 24.620 1.00 74.38 181 LEU A CA 1
ATOM 1390 C C . LEU A 1 181 ? -8.110 -12.481 24.846 1.00 74.38 181 LEU A C 1
ATOM 1392 O O . LEU A 1 181 ? -6.980 -12.762 25.249 1.00 74.38 181 LEU A O 1
ATOM 1396 N N . PRO A 1 182 ? -9.037 -13.417 24.606 1.00 61.38 182 PRO A N 1
ATOM 1397 C CA . PRO A 1 182 ? -8.842 -14.842 24.845 1.00 61.38 182 PRO A CA 1
ATOM 1398 C C . PRO A 1 182 ? -7.780 -15.359 23.874 1.00 61.38 182 PRO A C 1
ATOM 1400 O O . PRO A 1 182 ? -8.055 -15.668 22.711 1.00 61.38 182 PRO A O 1
ATOM 1403 N N . HIS A 1 183 ? -6.534 -15.409 24.329 1.00 60.69 183 HIS A N 1
ATOM 1404 C CA . HIS A 1 183 ? -5.416 -15.822 23.502 1.00 60.69 183 HIS A CA 1
ATOM 1405 C C . HIS A 1 183 ? -4.581 -16.898 24.193 1.00 60.69 183 HIS A C 1
ATOM 1407 O O . HIS A 1 183 ? -4.325 -16.815 25.390 1.00 60.69 183 HIS A O 1
ATOM 1413 N N . PRO A 1 184 ? -4.066 -17.875 23.425 1.00 49.75 184 PRO A N 1
ATOM 1414 C CA . PRO A 1 184 ? -3.031 -18.788 23.897 1.00 49.75 184 PRO A CA 1
ATOM 1415 C C . PRO A 1 184 ? -1.638 -18.133 23.937 1.00 49.75 184 PRO A C 1
ATOM 1417 O O . PRO A 1 184 ? -0.691 -18.756 24.410 1.00 49.75 184 PRO A O 1
ATOM 1420 N N . ARG A 1 185 ? -1.477 -16.907 23.409 1.00 59.56 185 ARG A N 1
ATOM 1421 C CA . ARG A 1 185 ? -0.195 -16.189 23.375 1.00 59.56 185 ARG A CA 1
ATOM 1422 C C . ARG A 1 185 ? -0.218 -14.983 24.321 1.00 59.56 185 ARG A C 1
ATOM 1424 O O . ARG A 1 185 ? -1.062 -14.114 24.121 1.00 59.56 185 ARG A O 1
ATOM 1431 N N . PRO A 1 186 ? 0.731 -14.883 25.267 1.00 55.69 186 PRO A N 1
ATOM 1432 C CA . PRO A 1 186 ? 0.771 -13.808 26.262 1.00 55.69 186 PRO A CA 1
ATOM 1433 C C . PRO A 1 186 ? 1.018 -12.401 25.677 1.00 55.69 186 PRO A C 1
ATOM 1435 O O . PRO A 1 186 ? 0.723 -11.412 26.339 1.00 55.69 186 PRO A O 1
ATOM 1438 N N . ASP A 1 187 ? 1.473 -12.293 24.421 1.00 59.66 187 ASP A N 1
ATOM 1439 C CA . ASP A 1 187 ? 1.883 -11.021 23.791 1.00 59.66 187 ASP A CA 1
ATOM 1440 C C . ASP A 1 187 ? 0.866 -10.436 22.796 1.00 59.66 187 ASP A C 1
ATOM 1442 O O . ASP A 1 187 ? 1.198 -9.621 21.923 1.00 59.66 187 ASP A O 1
ATOM 1446 N N . SER A 1 188 ? -0.389 -10.868 22.858 1.00 65.44 188 SER A N 1
ATOM 1447 C CA . SER A 1 188 ? -1.439 -10.340 21.995 1.00 65.44 188 SER A CA 1
ATOM 1448 C C . SER A 1 188 ? -1.791 -8.910 22.397 1.00 65.44 188 SER A C 1
ATOM 1450 O O . SER A 1 188 ? -2.612 -8.662 23.278 1.00 65.44 188 SER A O 1
ATOM 1452 N N . GLY A 1 189 ? -1.134 -7.957 21.748 1.00 79.19 189 GLY A N 1
ATOM 1453 C CA . GLY A 1 189 ? -1.470 -6.548 21.856 1.00 79.19 189 GLY A CA 1
ATOM 1454 C C . GLY A 1 189 ? -2.895 -6.229 21.368 1.00 79.19 189 GLY A C 1
ATOM 1455 O O . GLY A 1 189 ? -3.652 -7.116 20.966 1.00 79.19 189 GLY A O 1
ATOM 1456 N N . PRO A 1 190 ? -3.259 -4.941 21.371 1.00 86.62 190 PRO A N 1
ATOM 1457 C CA . PRO A 1 190 ? -4.575 -4.489 20.935 1.00 86.62 190 PRO A CA 1
ATOM 1458 C C . PRO A 1 190 ? -4.898 -4.878 19.480 1.00 86.62 190 PRO A C 1
ATOM 1460 O O . PRO A 1 190 ? -3.991 -4.961 18.646 1.00 86.62 190 PRO A O 1
ATOM 1463 N N . ARG A 1 191 ? -6.188 -5.076 19.171 1.00 86.75 191 ARG A N 1
ATOM 1464 C CA . ARG A 1 191 ? -6.679 -5.524 17.850 1.00 86.75 191 ARG A CA 1
ATOM 1465 C C . ARG A 1 191 ? -7.377 -4.406 17.111 1.00 86.75 191 ARG A C 1
ATOM 1467 O O . ARG A 1 191 ? -8.283 -3.782 17.648 1.00 86.75 191 ARG A O 1
ATOM 1474 N N . ARG A 1 192 ? -7.006 -4.168 15.863 1.00 91.50 192 ARG A N 1
ATOM 1475 C CA . ARG A 1 192 ? -7.711 -3.218 15.004 1.00 91.50 192 ARG A CA 1
ATOM 1476 C C . ARG A 1 192 ? -8.947 -3.867 14.425 1.00 91.50 192 ARG A C 1
ATOM 1478 O O . ARG A 1 192 ? -8.964 -5.069 14.169 1.00 91.50 192 ARG A O 1
ATOM 1485 N N . GLY A 1 193 ? -9.966 -3.061 14.190 1.00 92.19 193 GLY A N 1
ATOM 1486 C CA . GLY A 1 193 ? -11.165 -3.541 13.535 1.00 92.19 193 GLY A CA 1
ATOM 1487 C C . GLY A 1 193 ? -12.279 -2.521 13.533 1.00 92.19 193 GLY A C 1
ATOM 1488 O O . GLY A 1 193 ? -12.076 -1.332 13.792 1.00 92.19 193 GLY A O 1
ATOM 1489 N N . THR A 1 194 ? -13.461 -3.034 13.253 1.00 92.19 194 THR A N 1
ATOM 1490 C CA . THR A 1 194 ? -14.669 -2.252 13.079 1.00 92.19 194 THR A CA 1
ATOM 1491 C C . THR A 1 194 ? -15.707 -2.716 14.083 1.00 92.19 194 THR A C 1
ATOM 1493 O O . THR A 1 194 ? -16.029 -3.900 14.147 1.00 92.19 194 THR A O 1
ATOM 1496 N N . LEU A 1 195 ? -16.237 -1.783 14.867 1.00 92.06 195 LEU A N 1
ATOM 1497 C CA . LEU A 1 195 ? -17.380 -1.984 15.740 1.00 92.06 195 LEU A CA 1
ATOM 1498 C C . LEU A 1 195 ? -18.646 -1.561 14.995 1.00 92.06 195 LEU A C 1
ATOM 1500 O O . LEU A 1 195 ? -18.853 -0.389 14.689 1.00 92.06 195 LEU A O 1
ATOM 1504 N N . LEU A 1 196 ? -19.486 -2.541 14.707 1.00 91.50 196 LEU A N 1
ATOM 1505 C CA . LEU A 1 196 ? -20.802 -2.374 14.121 1.00 91.50 196 LEU A CA 1
ATOM 1506 C C . LEU A 1 196 ? -21.829 -2.266 15.243 1.00 91.50 196 LEU A C 1
ATOM 1508 O O . LEU A 1 196 ? -21.927 -3.165 16.079 1.00 91.50 196 LEU A O 1
ATOM 1512 N N . ALA A 1 197 ? -22.613 -1.195 15.253 1.00 90.19 197 ALA A N 1
ATOM 1513 C CA . ALA A 1 197 ? -23.720 -1.035 16.183 1.00 90.19 197 ALA A CA 1
ATOM 1514 C C . ALA A 1 197 ? -25.055 -1.187 15.456 1.00 90.19 197 ALA A C 1
ATOM 1516 O O . ALA A 1 197 ? -25.280 -0.580 14.407 1.00 90.19 197 ALA A O 1
ATOM 1517 N N . GLY A 1 198 ? -25.946 -1.989 16.029 1.00 87.75 198 GLY A N 1
ATOM 1518 C CA . GLY A 1 198 ? -27.314 -2.155 15.554 1.00 87.75 198 GLY A CA 1
ATOM 1519 C C . GLY A 1 198 ? -28.246 -2.561 16.696 1.00 87.75 198 GLY A C 1
ATOM 1520 O O . GLY A 1 198 ? -27.779 -2.776 17.817 1.00 87.75 198 GLY A O 1
ATOM 1521 N N . PRO A 1 199 ? -29.554 -2.704 16.433 1.00 84.88 199 PRO A N 1
ATOM 1522 C CA . PRO A 1 199 ? -30.534 -3.008 17.471 1.00 84.88 199 PRO A CA 1
ATOM 1523 C C . PRO A 1 199 ? -30.134 -4.235 18.305 1.00 84.88 199 PRO A C 1
ATOM 1525 O O . PRO A 1 199 ? -29.864 -5.312 17.764 1.00 84.88 199 PRO A O 1
ATOM 1528 N N . GLY A 1 200 ? -30.042 -4.049 19.625 1.00 83.69 200 GLY A N 1
ATOM 1529 C CA . GLY A 1 200 ? -29.770 -5.106 20.606 1.00 83.69 200 GLY A CA 1
ATOM 1530 C C . GLY A 1 200 ? -28.338 -5.661 20.662 1.00 83.69 200 GLY A C 1
ATOM 1531 O O . GLY A 1 200 ? -28.083 -6.563 21.465 1.00 83.69 200 GLY A O 1
ATOM 1532 N N . ALA A 1 201 ? -27.385 -5.181 19.848 1.00 87.06 201 ALA A N 1
ATOM 1533 C CA . ALA A 1 201 ? -25.999 -5.657 19.925 1.00 87.06 201 ALA A CA 1
ATOM 1534 C C . ALA A 1 201 ? -24.950 -4.705 19.325 1.00 87.06 201 ALA A C 1
ATOM 1536 O O . ALA A 1 201 ? -25.173 -4.060 18.300 1.00 87.06 201 ALA A O 1
ATOM 1537 N N . LEU A 1 202 ? -23.747 -4.742 19.905 1.00 89.06 202 LEU A N 1
ATOM 1538 C CA . LEU A 1 202 ? -22.514 -4.300 19.253 1.00 89.06 202 LEU A CA 1
ATOM 1539 C C . LEU A 1 202 ? -21.742 -5.520 18.746 1.00 89.06 202 LEU A C 1
ATOM 1541 O O . LEU A 1 202 ? -21.619 -6.524 19.450 1.00 89.06 202 LEU A O 1
ATOM 1545 N N . VAL A 1 203 ? -21.199 -5.434 17.537 1.00 88.38 203 VAL A N 1
ATOM 1546 C CA . VAL A 1 203 ? -20.404 -6.495 16.918 1.00 88.38 203 VAL A CA 1
ATOM 1547 C C . VAL A 1 203 ? -19.062 -5.924 16.486 1.00 88.38 203 VAL A C 1
ATOM 1549 O O . VAL A 1 203 ? -19.003 -5.120 15.566 1.00 88.38 203 VAL A O 1
ATOM 1552 N N . PHE A 1 204 ? -17.974 -6.341 17.126 1.00 90.00 204 PHE A N 1
ATOM 1553 C CA . PHE A 1 204 ? -16.627 -6.039 16.652 1.00 90.00 204 PHE A CA 1
ATOM 1554 C C . PHE A 1 204 ? -16.159 -7.112 15.670 1.00 90.00 204 PHE A C 1
ATOM 1556 O O . PHE A 1 204 ? -16.289 -8.310 15.939 1.00 90.00 204 PHE A O 1
ATOM 1563 N N . ILE A 1 205 ? -15.573 -6.664 14.564 1.00 88.56 205 ILE A N 1
ATOM 1564 C CA . ILE A 1 205 ? -14.954 -7.486 13.528 1.00 88.56 205 ILE A CA 1
ATOM 1565 C C . ILE A 1 205 ? -13.498 -7.047 13.392 1.00 88.56 205 ILE A C 1
ATOM 1567 O O . ILE A 1 205 ? -13.228 -5.873 13.134 1.00 88.56 205 ILE A O 1
ATOM 1571 N N . GLN A 1 206 ? -12.563 -7.981 13.563 1.00 88.44 206 GLN A N 1
ATOM 1572 C CA . GLN A 1 206 ? -11.137 -7.706 13.404 1.00 88.44 206 GLN A CA 1
ATOM 1573 C C . GLN A 1 206 ? -10.798 -7.292 11.962 1.00 88.44 206 GLN A C 1
ATOM 1575 O O . GLN A 1 206 ? -11.395 -7.764 10.993 1.00 88.44 206 GLN A O 1
ATOM 1580 N N . ALA A 1 207 ? -9.835 -6.382 11.828 1.00 87.94 207 ALA A N 1
ATOM 1581 C CA . ALA A 1 207 ? -9.355 -5.907 10.541 1.00 87.94 207 ALA A CA 1
ATOM 1582 C C . ALA A 1 207 ? -8.659 -7.046 9.759 1.00 87.94 207 ALA A C 1
ATOM 1584 O O . ALA A 1 207 ? -7.881 -7.800 10.355 1.00 87.94 207 ALA A O 1
ATOM 1585 N N . PRO A 1 208 ? -8.853 -7.155 8.429 1.00 83.81 208 PRO A N 1
ATOM 1586 C CA . PRO A 1 208 ? -8.234 -8.205 7.614 1.00 83.81 208 PRO A CA 1
ATOM 1587 C C . PRO A 1 208 ? -6.702 -8.250 7.710 1.00 83.81 208 PRO A C 1
ATOM 1589 O O . PRO A 1 208 ? -6.093 -9.311 7.566 1.00 83.81 208 PRO A O 1
ATOM 1592 N N . GLU A 1 209 ? -6.060 -7.103 7.947 1.00 82.19 209 GLU A N 1
ATOM 1593 C CA . GLU A 1 209 ? -4.611 -7.009 8.118 1.00 82.19 209 GLU A CA 1
ATOM 1594 C C . GLU A 1 209 ? -4.140 -7.708 9.395 1.00 82.19 209 GLU A C 1
ATOM 1596 O O . GLU A 1 209 ? -3.106 -8.380 9.377 1.00 82.19 209 GLU A O 1
ATOM 1601 N N . ASP A 1 210 ? -4.901 -7.574 10.483 1.00 82.25 210 ASP A N 1
ATOM 1602 C CA . ASP A 1 210 ? -4.620 -8.275 11.731 1.00 82.25 210 ASP A CA 1
ATOM 1603 C C . ASP A 1 210 ? -4.928 -9.772 11.558 1.00 82.25 210 ASP A C 1
ATOM 1605 O O . ASP A 1 210 ? -4.117 -10.612 11.945 1.00 82.25 210 ASP A O 1
ATOM 1609 N N . ASP A 1 211 ? -6.009 -10.137 10.865 1.00 80.88 211 ASP A N 1
ATOM 1610 C CA . ASP A 1 211 ? -6.303 -11.546 10.563 1.00 80.88 211 ASP A CA 1
ATOM 1611 C C . ASP A 1 211 ? -5.141 -12.237 9.837 1.00 80.88 211 ASP A C 1
ATOM 1613 O O . ASP A 1 211 ? -4.723 -13.335 10.212 1.00 80.88 211 ASP A O 1
ATOM 1617 N N . ALA A 1 212 ? -4.564 -11.568 8.835 1.00 78.88 212 ALA A N 1
ATOM 1618 C CA . ALA A 1 212 ? -3.410 -12.070 8.098 1.00 78.88 212 ALA A CA 1
ATOM 1619 C C . ALA A 1 212 ? -2.128 -12.109 8.946 1.00 78.88 212 ALA A C 1
ATOM 1621 O O . ALA A 1 212 ? -1.338 -13.044 8.821 1.00 78.88 212 ALA A O 1
ATOM 1622 N N . ALA A 1 213 ? -1.905 -11.102 9.797 1.00 79.38 213 ALA A N 1
ATOM 1623 C CA . ALA A 1 213 ? -0.710 -11.019 10.636 1.00 79.38 213 ALA A CA 1
ATOM 1624 C C . ALA A 1 213 ? -0.681 -12.095 11.728 1.00 79.38 213 ALA A C 1
ATOM 1626 O O . ALA A 1 213 ? 0.388 -12.601 12.072 1.00 79.38 213 ALA A O 1
ATOM 1627 N N . TRP A 1 214 ? -1.848 -12.436 12.272 1.00 76.62 214 TRP A N 1
ATOM 1628 C CA . TRP A 1 214 ? -1.965 -13.346 13.406 1.00 76.62 214 TRP A CA 1
ATOM 1629 C C . TRP A 1 214 ? -2.410 -14.754 13.004 1.00 76.62 214 TRP A C 1
ATOM 1631 O O . TRP A 1 214 ? -2.219 -15.684 13.784 1.00 76.62 214 TRP A O 1
ATOM 1641 N N . GLY A 1 215 ? -2.929 -14.933 11.785 1.00 77.00 215 GLY A N 1
ATOM 1642 C CA . GLY A 1 215 ? -3.457 -16.213 11.306 1.00 77.00 215 GLY A CA 1
ATOM 1643 C C . GLY A 1 215 ? -4.765 -16.609 11.996 1.00 77.00 215 GLY A C 1
ATOM 1644 O O . GLY A 1 215 ? -5.104 -17.790 12.054 1.00 77.00 215 GLY A O 1
ATOM 1645 N N . GLU A 1 216 ? -5.481 -15.641 12.572 1.00 76.06 216 GLU A N 1
ATOM 1646 C CA . GLU A 1 216 ? -6.707 -15.864 13.338 1.00 76.06 216 GLU A CA 1
ATOM 1647 C C . GLU A 1 216 ? -7.670 -14.698 13.128 1.00 76.06 216 GLU A C 1
ATOM 1649 O O . GLU A 1 216 ? -7.255 -13.542 13.188 1.00 76.06 216 GLU A O 1
ATOM 1654 N N . SER A 1 217 ? -8.954 -15.009 12.946 1.00 75.81 217 SER A N 1
ATOM 1655 C CA . SER A 1 217 ? -10.018 -14.011 12.850 1.00 75.81 217 SER A CA 1
ATOM 1656 C C . SER A 1 217 ? -10.770 -13.909 14.163 1.00 75.81 217 SER A C 1
ATOM 1658 O O . SER A 1 217 ? -11.249 -14.918 14.698 1.00 75.81 217 SER A O 1
ATOM 1660 N N . TYR A 1 218 ? -10.886 -12.683 14.666 1.00 76.62 218 TYR A N 1
ATOM 1661 C CA . TYR A 1 218 ? -11.579 -12.396 15.911 1.00 76.62 218 TYR A CA 1
ATOM 1662 C C . TYR A 1 218 ? -12.872 -11.632 15.655 1.00 76.62 218 TYR A C 1
ATOM 1664 O O . TYR A 1 218 ? -12.921 -10.684 14.868 1.00 76.62 218 TYR A O 1
ATOM 1672 N N . HIS A 1 219 ? -13.922 -12.040 16.358 1.00 82.94 219 HIS A N 1
ATOM 1673 C CA . HIS A 1 219 ? -15.157 -11.284 16.427 1.00 82.94 219 HIS A CA 1
ATOM 1674 C C . HIS A 1 219 ? -15.694 -11.319 17.850 1.00 82.94 219 HIS A C 1
ATOM 1676 O O . HIS A 1 219 ? -15.517 -12.291 18.590 1.00 82.94 219 HIS A O 1
ATOM 1682 N N . LEU A 1 220 ? -16.361 -10.239 18.221 1.00 83.44 220 LEU A N 1
ATOM 1683 C CA . LEU A 1 220 ? -16.959 -10.079 19.532 1.00 83.44 220 LEU A CA 1
ATOM 1684 C C . LEU A 1 220 ? -18.386 -9.598 19.338 1.00 83.44 220 LEU A C 1
ATOM 1686 O O . LEU A 1 220 ? -18.602 -8.597 18.661 1.00 83.44 220 LEU A O 1
ATOM 1690 N N . ARG A 1 221 ? -19.349 -10.281 19.951 1.00 85.19 221 ARG A N 1
ATOM 1691 C CA . ARG A 1 221 ? -20.735 -9.820 19.994 1.00 85.19 221 ARG A CA 1
ATOM 1692 C C . ARG A 1 221 ? -21.094 -9.482 21.429 1.00 85.19 221 ARG A C 1
ATOM 1694 O O . ARG A 1 221 ? -21.146 -10.365 22.280 1.00 85.19 221 ARG A O 1
ATOM 1701 N N . VAL A 1 222 ? -21.367 -8.210 21.668 1.00 84.75 222 VAL A N 1
ATOM 1702 C CA . VAL A 1 222 ? -21.822 -7.687 22.951 1.00 84.75 222 VAL A CA 1
ATOM 1703 C C . VAL A 1 222 ? -23.334 -7.493 22.852 1.00 84.75 222 VAL A C 1
ATOM 1705 O O . VAL A 1 222 ? -23.774 -6.555 22.183 1.00 84.75 222 VAL A O 1
ATOM 1708 N N . PRO A 1 223 ? -24.153 -8.388 23.431 1.00 80.31 223 PRO A N 1
ATOM 1709 C CA . PRO A 1 223 ? -25.587 -8.155 23.503 1.00 80.31 223 PRO A CA 1
ATOM 1710 C C . PRO A 1 223 ? -25.863 -6.982 24.448 1.00 80.31 223 PRO A C 1
ATOM 1712 O O . PRO A 1 223 ? -25.271 -6.903 25.524 1.00 80.31 223 PRO A O 1
ATOM 1715 N N . PHE A 1 224 ? -26.788 -6.110 24.064 1.00 78.19 224 PHE A N 1
ATOM 1716 C CA . PHE A 1 224 ? -27.280 -5.036 24.921 1.00 78.19 224 PHE A CA 1
ATOM 1717 C C . PHE A 1 224 ? -28.753 -5.259 25.214 1.00 78.19 224 PHE A C 1
ATOM 1719 O O . PHE A 1 224 ? -29.536 -5.580 24.320 1.00 78.19 224 PHE A O 1
ATOM 1726 N N . ARG A 1 225 ? -29.120 -5.107 26.487 1.00 74.94 225 ARG A N 1
ATOM 1727 C CA . ARG A 1 225 ? -30.524 -5.040 26.885 1.00 74.94 225 ARG A CA 1
ATOM 1728 C C . ARG A 1 225 ? -31.018 -3.622 26.696 1.00 74.94 225 ARG A C 1
ATOM 1730 O O . ARG A 1 225 ? -30.261 -2.668 26.891 1.00 74.94 225 ARG A O 1
ATOM 1737 N N . GLU A 1 226 ? -32.293 -3.507 26.367 1.00 69.25 226 GLU A N 1
ATOM 1738 C CA . GLU A 1 226 ? -32.947 -2.218 26.249 1.00 69.25 226 GLU A CA 1
ATOM 1739 C C . GLU A 1 226 ? -32.797 -1.434 27.571 1.00 69.25 226 GLU A C 1
ATOM 1741 O O . GLU A 1 226 ? -33.084 -1.965 28.643 1.00 69.25 226 GLU A O 1
ATOM 1746 N N . GLY A 1 227 ? -32.241 -0.219 27.516 1.00 68.75 227 GLY A N 1
ATOM 1747 C CA . GLY A 1 227 ? -31.966 0.626 28.685 1.00 68.75 227 GLY A CA 1
ATOM 1748 C C . GLY A 1 227 ? -30.541 0.529 29.248 1.00 68.75 227 GLY A C 1
ATOM 1749 O O . GLY A 1 227 ? -30.171 1.348 30.084 1.00 68.75 227 GLY A O 1
ATOM 1750 N N . SER A 1 228 ? -29.712 -0.403 28.7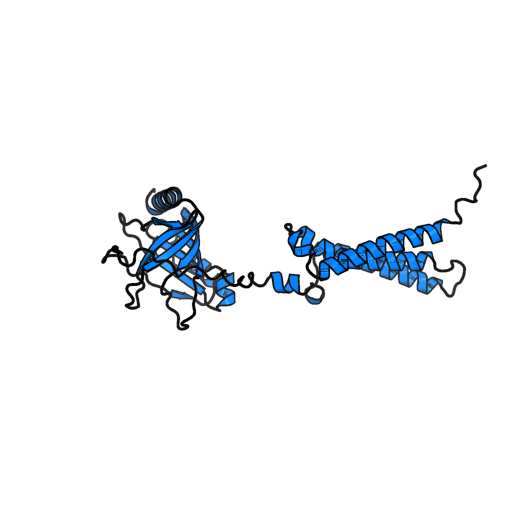66 1.00 74.38 228 SER A N 1
ATOM 1751 C CA . SER A 1 228 ? -28.279 -0.461 29.092 1.00 74.38 228 SER A CA 1
ATOM 1752 C C . SER A 1 228 ? -27.462 0.103 27.928 1.00 74.38 228 SER A C 1
ATOM 1754 O O . SER A 1 228 ? -27.337 -0.522 26.876 1.00 74.38 228 SER A O 1
ATOM 1756 N N . LEU A 1 229 ? -26.958 1.330 28.063 1.00 74.38 229 LEU A N 1
ATOM 1757 C CA . LEU A 1 229 ? -26.034 1.908 27.083 1.00 74.38 229 LEU A CA 1
ATOM 1758 C C . LEU A 1 229 ? -24.599 1.469 27.407 1.00 74.38 229 LEU A C 1
ATOM 1760 O O . LEU A 1 229 ? -24.259 1.366 28.588 1.00 74.38 229 LEU A O 1
ATOM 1764 N N . PRO A 1 230 ? -23.746 1.229 26.394 1.00 79.25 230 PRO A N 1
ATOM 1765 C CA . PRO A 1 230 ? -22.315 1.133 26.635 1.00 79.25 230 PRO A CA 1
ATOM 1766 C C . PRO A 1 230 ? -21.832 2.443 27.260 1.00 79.25 230 PRO A C 1
ATOM 1768 O O . PRO A 1 230 ? -22.224 3.531 26.831 1.00 79.25 230 PRO A O 1
ATOM 1771 N N . GLU A 1 231 ? -20.980 2.337 28.271 1.00 82.50 231 GLU A N 1
ATOM 1772 C CA . GLU A 1 231 ? -20.350 3.507 28.866 1.00 82.50 231 GLU A CA 1
ATOM 1773 C C . GLU A 1 231 ? -19.330 4.076 27.874 1.00 82.50 231 GLU A C 1
ATOM 1775 O O . GLU A 1 231 ? -18.490 3.349 27.334 1.00 82.50 231 GLU A O 1
ATOM 1780 N N . VAL A 1 232 ? -19.438 5.373 27.590 1.00 81.69 232 VAL A N 1
ATOM 1781 C CA . VAL A 1 232 ? -18.576 6.081 26.642 1.00 81.69 232 VAL A CA 1
ATOM 1782 C C . VAL A 1 232 ? -17.859 7.185 27.398 1.00 81.69 232 VAL A C 1
ATOM 1784 O O . VAL A 1 232 ? -18.502 8.096 27.917 1.00 81.69 232 VAL A O 1
ATOM 1787 N N . ALA A 1 233 ? -16.533 7.114 27.439 1.00 77.88 233 ALA A N 1
ATOM 1788 C CA . ALA A 1 233 ? -15.696 8.049 28.176 1.00 77.88 233 ALA A CA 1
ATOM 1789 C C . ALA A 1 233 ? -14.594 8.628 27.274 1.00 77.88 233 ALA A C 1
ATOM 1791 O O . ALA A 1 233 ? -14.087 7.935 26.386 1.00 77.88 233 ALA A O 1
ATOM 1792 N N . PRO A 1 234 ? -14.193 9.894 27.472 1.00 71.81 234 PRO A N 1
ATOM 1793 C CA . PRO A 1 234 ? -12.994 10.424 26.834 1.00 71.81 234 PRO A CA 1
ATOM 1794 C C . PRO A 1 234 ? -11.765 9.662 27.348 1.00 71.81 234 PRO A C 1
ATOM 1796 O O . PRO A 1 234 ? -11.622 9.450 28.550 1.00 71.81 234 PRO A O 1
ATOM 1799 N N . ALA A 1 235 ? -10.883 9.246 26.442 1.00 71.88 235 ALA A N 1
ATOM 1800 C CA . ALA A 1 235 ? -9.704 8.454 26.795 1.00 71.88 235 ALA A CA 1
ATOM 1801 C C . ALA A 1 235 ? -8.391 9.221 26.604 1.00 71.88 235 ALA A C 1
ATOM 1803 O O . ALA A 1 235 ? -7.440 9.035 27.359 1.00 71.88 235 ALA A O 1
ATOM 1804 N N . SER A 1 236 ? -8.336 10.089 25.595 1.00 75.88 236 SER A N 1
ATOM 1805 C CA . SER A 1 236 ? -7.225 11.003 25.333 1.00 75.88 236 SER A CA 1
ATOM 1806 C C . SER A 1 236 ? -7.746 12.215 24.543 1.00 75.88 236 SER A C 1
ATOM 1808 O O . SER A 1 236 ? -8.928 12.266 24.189 1.00 75.88 236 SER A O 1
ATOM 1810 N N . VAL A 1 237 ? -6.900 13.214 24.271 1.00 69.88 237 VAL A N 1
ATOM 1811 C CA . VAL A 1 237 ? -7.292 14.358 23.432 1.00 69.88 237 VAL A CA 1
ATOM 1812 C C . VAL A 1 237 ? -7.608 13.855 22.020 1.00 69.88 237 VAL A C 1
ATOM 1814 O O . VAL A 1 237 ? -6.704 13.561 21.242 1.00 69.88 237 VAL A O 1
ATOM 1817 N N . GLY A 1 238 ? -8.901 13.775 21.698 1.00 74.06 238 GLY A N 1
ATOM 1818 C CA . GLY A 1 238 ? -9.395 13.296 20.407 1.00 74.06 238 GLY A CA 1
ATOM 1819 C C . GLY A 1 238 ? -9.638 11.786 20.318 1.00 74.06 238 GLY A C 1
ATOM 1820 O O . GLY A 1 238 ? -9.972 11.325 19.230 1.00 74.06 238 GLY A O 1
ATOM 1821 N N . ASP A 1 239 ? -9.518 11.033 21.418 1.00 79.62 239 ASP A N 1
ATOM 1822 C CA . ASP A 1 239 ? -9.883 9.612 21.471 1.00 79.62 239 ASP A CA 1
ATOM 1823 C C . ASP A 1 239 ? -11.005 9.345 22.483 1.00 79.62 239 ASP A C 1
ATOM 1825 O O . ASP A 1 239 ? -11.050 9.902 23.585 1.00 79.62 239 ASP A O 1
ATOM 1829 N N . VAL A 1 240 ? -11.872 8.400 22.132 1.00 84.31 240 VAL A N 1
ATOM 1830 C CA . VAL A 1 240 ? -13.022 7.957 22.920 1.00 84.31 240 VAL A CA 1
ATOM 1831 C C . VAL A 1 240 ? -12.880 6.474 23.233 1.00 84.31 240 VAL A C 1
ATOM 1833 O O . VAL A 1 240 ? -12.663 5.665 22.331 1.00 84.31 240 VAL A O 1
ATOM 1836 N N . ALA A 1 241 ? -13.047 6.111 24.501 1.00 85.12 241 ALA A N 1
ATOM 1837 C CA . ALA A 1 241 ? -13.182 4.732 24.942 1.00 85.12 241 ALA A CA 1
ATOM 1838 C C . ALA A 1 241 ? -14.662 4.355 25.049 1.00 85.12 241 ALA A C 1
ATOM 1840 O O . ALA A 1 241 ? -15.456 5.056 25.674 1.00 85.12 241 ALA A O 1
ATOM 1841 N N . ILE A 1 242 ? -15.013 3.212 24.474 1.00 85.00 242 ILE A N 1
ATOM 1842 C CA . ILE A 1 242 ? -16.320 2.575 24.616 1.00 85.00 242 ILE A CA 1
ATOM 1843 C C . ILE A 1 242 ? -16.115 1.309 25.448 1.00 85.00 242 ILE A C 1
ATOM 1845 O O . ILE A 1 242 ? -15.432 0.381 25.007 1.00 85.00 242 ILE A O 1
ATOM 1849 N N . LEU A 1 243 ? -16.686 1.257 26.651 1.00 86.19 243 LEU A N 1
ATOM 1850 C CA . LEU A 1 243 ? -16.662 0.066 27.495 1.00 86.19 243 LEU A CA 1
ATOM 1851 C C . LEU A 1 243 ? -17.630 -0.973 26.926 1.00 86.19 243 LEU A C 1
ATOM 1853 O O . LEU A 1 243 ? -18.842 -0.770 26.871 1.00 86.19 243 LEU A O 1
ATOM 1857 N N . LEU A 1 244 ? -17.081 -2.111 26.515 1.00 82.69 244 LEU A N 1
ATOM 1858 C CA . LEU A 1 244 ? -17.847 -3.208 25.929 1.00 82.69 244 LEU A CA 1
ATOM 1859 C C . LEU A 1 244 ? -18.301 -4.239 26.969 1.00 82.69 244 LEU A C 1
ATOM 1861 O O . LEU A 1 244 ? -19.209 -5.017 26.698 1.00 82.69 244 LEU A O 1
ATOM 1865 N N . GLY A 1 245 ? -17.676 -4.269 28.145 1.00 81.88 245 GLY A N 1
ATOM 1866 C CA . GLY A 1 245 ? -18.017 -5.190 29.229 1.00 81.88 245 GLY A CA 1
ATOM 1867 C C . GLY A 1 245 ? -16.783 -5.830 29.851 1.00 81.88 245 GLY A C 1
ATOM 1868 O O . GLY A 1 245 ? -15.697 -5.249 29.845 1.00 81.88 245 GLY A O 1
ATOM 1869 N N . ARG A 1 246 ? -16.950 -7.037 30.400 1.00 73.69 246 ARG A N 1
ATOM 1870 C CA . ARG A 1 246 ? -15.871 -7.815 31.030 1.00 73.69 246 ARG A CA 1
ATOM 1871 C C . ARG A 1 246 ? -15.618 -9.112 30.271 1.00 73.69 246 ARG A C 1
ATOM 1873 O O . ARG A 1 246 ? -16.552 -9.740 29.760 1.00 73.69 246 ARG A O 1
ATOM 1880 N N . ALA A 1 247 ? -14.355 -9.529 30.232 1.00 66.75 247 ALA A N 1
ATOM 1881 C CA . ALA A 1 247 ? -14.005 -10.837 29.700 1.00 66.75 247 ALA A CA 1
ATOM 1882 C C . ALA A 1 247 ? -14.527 -11.966 30.597 1.00 66.75 247 ALA A C 1
ATOM 1884 O O . ALA A 1 247 ? -14.739 -11.810 31.800 1.00 66.75 247 ALA A O 1
ATOM 1885 N N . ARG A 1 248 ? -14.775 -13.119 29.975 1.00 60.09 248 ARG A N 1
ATOM 1886 C CA . ARG A 1 248 ? -15.385 -14.282 30.627 1.00 60.09 248 ARG A CA 1
ATOM 1887 C C . ARG A 1 248 ? -14.381 -15.105 31.451 1.00 60.09 248 ARG A C 1
ATOM 1889 O O . ARG A 1 248 ? -14.818 -15.787 32.374 1.00 60.09 248 ARG A O 1
ATOM 1896 N N . ASP A 1 249 ? -13.079 -14.990 31.179 1.00 58.66 249 ASP A N 1
ATOM 1897 C CA . ASP A 1 249 ? -11.997 -15.831 31.733 1.00 58.66 249 ASP A CA 1
ATOM 1898 C C . ASP A 1 249 ? -11.593 -15.521 33.193 1.00 58.66 249 ASP A C 1
ATOM 1900 O O . ASP A 1 249 ? -10.438 -15.658 33.578 1.00 58.66 249 ASP A O 1
ATOM 1904 N N . GLY A 1 250 ? -12.526 -15.102 34.052 1.00 55.22 250 GLY A N 1
ATOM 1905 C CA . GLY A 1 250 ? -12.269 -14.907 35.489 1.00 55.22 250 GLY A CA 1
ATOM 1906 C C . GLY A 1 250 ? -11.424 -13.675 35.850 1.00 55.22 250 GLY A C 1
ATOM 1907 O O . GLY A 1 250 ? -11.533 -13.172 36.968 1.00 55.22 250 GLY A O 1
ATOM 1908 N N . GLU A 1 251 ? -10.662 -13.112 34.912 1.00 57.66 251 GLU A N 1
ATOM 1909 C CA . GLU A 1 251 ? -10.049 -11.797 35.073 1.00 57.66 251 GLU A CA 1
ATOM 1910 C C . GLU A 1 251 ? -11.130 -10.711 34.967 1.00 57.66 251 GLU A C 1
ATOM 1912 O O . GLU A 1 251 ? -11.724 -10.502 33.910 1.00 57.66 251 GLU A O 1
ATOM 1917 N N . ARG A 1 252 ? -11.372 -9.968 36.058 1.00 63.34 252 ARG A N 1
ATOM 1918 C CA . ARG A 1 252 ? -12.307 -8.819 36.134 1.00 63.34 252 ARG A CA 1
ATOM 1919 C C . ARG A 1 252 ? -11.897 -7.622 35.252 1.00 63.34 252 ARG A C 1
ATOM 1921 O O . ARG A 1 252 ? -12.309 -6.493 35.509 1.00 63.34 252 ARG A O 1
ATOM 1928 N N . ARG A 1 253 ? -11.053 -7.833 34.244 1.00 75.69 253 ARG A N 1
ATOM 1929 C CA . ARG A 1 253 ? -10.494 -6.764 33.426 1.00 75.69 253 ARG A CA 1
ATOM 1930 C C . ARG A 1 253 ? -11.509 -6.324 32.358 1.00 75.69 253 ARG A C 1
ATOM 1932 O O . ARG A 1 253 ? -12.093 -7.173 31.675 1.00 75.69 253 ARG A O 1
ATOM 1939 N N . PRO A 1 254 ? -11.744 -5.010 32.229 1.00 80.38 254 PRO A N 1
ATOM 1940 C CA . PRO A 1 254 ? -12.655 -4.461 31.236 1.00 80.38 254 PRO A CA 1
ATOM 1941 C C . PRO A 1 254 ? -12.124 -4.629 29.808 1.00 80.38 254 PRO A C 1
ATOM 1943 O O . PRO A 1 254 ? -10.916 -4.666 29.563 1.00 80.38 254 PRO A O 1
ATOM 1946 N N . LEU A 1 255 ? -13.060 -4.712 28.867 1.00 83.19 255 LEU A N 1
ATOM 1947 C CA . LEU A 1 255 ? -12.810 -4.691 27.435 1.00 83.19 255 LEU A CA 1
ATOM 1948 C C . LEU A 1 255 ? -13.236 -3.327 26.886 1.00 83.19 255 LEU A C 1
ATOM 1950 O O . LEU A 1 255 ? -14.388 -2.925 27.057 1.00 83.19 255 LEU A O 1
ATOM 1954 N N . PHE A 1 256 ? -12.327 -2.635 26.207 1.00 89.12 256 PHE A N 1
ATOM 1955 C CA . PHE A 1 256 ? -12.572 -1.298 25.671 1.00 89.12 256 PHE A CA 1
ATOM 1956 C C . PHE A 1 256 ? -12.381 -1.265 24.166 1.00 89.12 256 PHE A C 1
ATOM 1958 O O . PHE A 1 256 ? -11.458 -1.880 23.636 1.00 89.12 256 PHE A O 1
ATOM 1965 N N . PHE A 1 257 ? -13.205 -0.483 23.483 1.00 89.44 257 PHE A N 1
ATOM 1966 C CA . PHE A 1 257 ? -13.006 -0.138 22.087 1.00 89.44 257 PHE A CA 1
ATOM 1967 C C . PHE A 1 257 ? -12.679 1.345 21.958 1.00 89.44 257 PHE A C 1
ATOM 1969 O O . PHE A 1 257 ? -13.467 2.202 22.343 1.00 89.44 257 PHE A O 1
ATOM 1976 N N . MET A 1 258 ? -11.491 1.625 21.441 1.00 90.12 258 MET A N 1
ATOM 1977 C CA . MET A 1 258 ? -10.941 2.962 21.283 1.00 90.12 258 MET A CA 1
ATOM 1978 C C . MET A 1 258 ? -11.216 3.465 19.874 1.00 90.12 258 MET A C 1
ATOM 1980 O O . MET A 1 258 ? -10.822 2.815 18.903 1.00 90.12 258 MET A O 1
ATOM 1984 N N . VAL A 1 259 ? -11.850 4.625 19.756 1.00 89.56 259 VAL A N 1
ATOM 1985 C CA . VAL A 1 259 ? -12.151 5.277 18.476 1.00 89.56 259 VAL A CA 1
ATOM 1986 C C . VAL A 1 259 ? -11.665 6.716 18.505 1.00 89.56 259 VAL A C 1
ATOM 1988 O O . VAL A 1 259 ? -11.759 7.381 19.533 1.00 89.56 259 VAL A O 1
ATOM 1991 N N . ALA A 1 260 ? -11.161 7.208 17.378 1.00 84.81 260 ALA A N 1
ATOM 1992 C CA . ALA A 1 260 ? -10.842 8.624 17.245 1.00 84.81 260 ALA A CA 1
ATOM 1993 C C . ALA A 1 260 ? -12.145 9.430 17.116 1.00 84.81 260 ALA A C 1
ATOM 1995 O O . ALA A 1 260 ? -13.036 9.050 16.354 1.00 84.81 260 ALA A O 1
ATOM 1996 N N . GLY A 1 261 ? -12.254 10.539 17.840 1.00 84.88 261 GLY A N 1
ATOM 19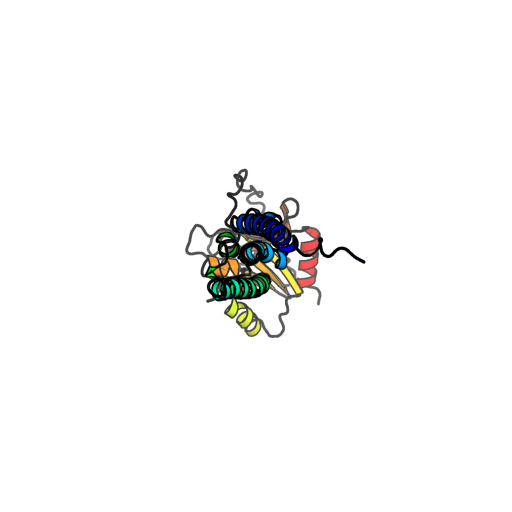97 C CA . GLY A 1 261 ? -13.389 11.452 17.773 1.00 84.88 261 GLY A CA 1
ATOM 1998 C C . GLY A 1 261 ? -13.710 12.133 19.099 1.00 84.88 261 GLY A C 1
ATOM 1999 O O . GLY A 1 261 ? -12.937 12.112 20.055 1.00 84.88 261 GLY A O 1
ATOM 2000 N N . GLU A 1 262 ? -14.890 12.742 19.152 1.00 83.06 262 GLU A N 1
ATOM 2001 C CA . GLU A 1 262 ? -15.409 13.397 20.352 1.00 83.06 262 GLU A CA 1
ATOM 2002 C C . GLU A 1 262 ? -16.341 12.462 21.127 1.00 83.06 262 GLU A C 1
ATOM 2004 O O . GLU A 1 262 ? -17.273 11.886 20.560 1.00 83.06 262 GLU A O 1
ATOM 2009 N N . ALA A 1 263 ? -16.133 12.344 22.443 1.00 79.06 263 ALA A N 1
ATOM 2010 C CA . ALA A 1 263 ? -16.874 11.399 23.284 1.00 79.06 263 ALA A CA 1
ATOM 2011 C C . ALA A 1 263 ? -18.392 11.618 23.226 1.00 79.06 263 ALA A C 1
ATOM 2013 O O . ALA A 1 263 ? -19.156 10.663 23.090 1.00 79.06 263 ALA A O 1
ATOM 2014 N N . LEU A 1 264 ? -18.830 12.881 23.248 1.00 80.00 264 LEU A N 1
ATOM 2015 C CA . LEU A 1 264 ? -20.246 13.237 23.203 1.00 80.00 264 LEU A CA 1
ATOM 2016 C C . LEU A 1 264 ? -20.896 12.878 21.858 1.00 80.00 264 LEU A C 1
ATOM 2018 O O . LEU A 1 264 ? -22.014 12.363 21.837 1.00 80.00 264 LEU A O 1
ATOM 2022 N N . ALA A 1 265 ? -20.207 13.133 20.742 1.00 84.25 265 ALA A N 1
ATOM 2023 C CA . ALA A 1 265 ? -20.706 12.810 19.408 1.00 84.25 265 ALA A CA 1
ATOM 2024 C C . ALA A 1 265 ? -20.820 11.290 19.217 1.00 84.25 265 ALA A C 1
ATOM 2026 O O . ALA A 1 265 ? -21.861 10.796 18.780 1.00 84.25 265 ALA A O 1
ATOM 2027 N N . THR A 1 266 ? -19.794 10.546 19.636 1.00 86.88 266 THR A N 1
ATOM 2028 C CA . THR A 1 266 ? -19.776 9.078 19.597 1.00 86.88 266 THR A CA 1
ATOM 2029 C C . THR A 1 266 ? -20.882 8.477 20.467 1.00 86.88 266 THR A C 1
ATOM 2031 O O . THR A 1 266 ? -21.598 7.584 20.015 1.00 86.88 266 THR A O 1
ATOM 2034 N N . ALA A 1 267 ? -21.085 8.993 21.684 1.00 84.44 267 ALA A N 1
ATOM 2035 C CA . ALA A 1 267 ? -22.149 8.537 22.579 1.00 84.44 267 ALA A CA 1
ATOM 2036 C C . ALA A 1 267 ? -23.550 8.764 21.986 1.00 84.44 267 ALA A C 1
ATOM 2038 O O . ALA A 1 267 ? -24.398 7.872 22.045 1.00 84.44 267 ALA A O 1
ATOM 2039 N N . ARG A 1 268 ? -23.790 9.931 21.369 1.00 87.19 268 ARG A N 1
ATOM 2040 C CA . ARG A 1 268 ? -25.059 10.228 20.680 1.00 87.19 268 ARG A CA 1
ATOM 2041 C C . ARG A 1 268 ? -25.294 9.287 19.503 1.00 87.19 268 ARG A C 1
ATOM 2043 O O . ARG A 1 268 ? -26.363 8.693 19.419 1.00 87.19 268 ARG A O 1
ATOM 2050 N N . ALA A 1 269 ? -24.288 9.098 18.649 1.00 88.06 269 ALA A N 1
ATOM 2051 C CA . ALA A 1 269 ? -24.388 8.205 17.497 1.00 88.06 269 ALA A CA 1
ATOM 2052 C C . ALA A 1 269 ? -24.682 6.755 17.917 1.00 88.06 269 ALA A C 1
ATOM 2054 O O . ALA A 1 269 ? -25.551 6.107 17.335 1.00 88.06 269 ALA A O 1
ATOM 2055 N N . LEU A 1 270 ? -24.002 6.258 18.959 1.00 87.62 270 LEU A N 1
ATOM 2056 C CA . LEU A 1 270 ? -24.254 4.925 19.511 1.00 87.62 270 LEU A CA 1
ATOM 2057 C C . LEU A 1 270 ? -25.676 4.796 20.057 1.00 87.62 270 LEU A C 1
ATOM 2059 O O . LEU A 1 270 ? -26.335 3.794 19.795 1.00 87.62 270 LEU A O 1
ATOM 2063 N N . ARG A 1 271 ? -26.173 5.809 20.775 1.00 86.12 271 ARG A N 1
ATOM 2064 C CA . ARG A 1 271 ? -27.541 5.804 21.303 1.00 86.12 271 ARG A CA 1
ATOM 2065 C C . ARG A 1 271 ? -28.579 5.722 20.184 1.00 86.12 271 ARG A C 1
ATOM 2067 O O . ARG A 1 271 ? -29.436 4.845 20.242 1.00 86.12 271 ARG A O 1
ATOM 2074 N N . THR A 1 272 ? -28.467 6.566 19.159 1.00 87.44 272 THR A N 1
ATOM 2075 C CA . THR A 1 272 ? -29.348 6.526 17.981 1.00 87.44 272 THR A CA 1
ATOM 2076 C C . THR A 1 272 ? -29.296 5.159 17.299 1.00 87.44 272 THR A C 1
ATOM 2078 O O . THR A 1 272 ? -30.331 4.544 17.052 1.00 87.44 272 THR A O 1
ATOM 2081 N N . ALA A 1 273 ? -28.095 4.617 17.072 1.00 87.06 273 ALA A N 1
ATOM 2082 C CA . ALA A 1 273 ? -27.928 3.325 16.409 1.00 87.06 273 ALA A CA 1
ATOM 2083 C C . ALA A 1 273 ? -28.534 2.147 17.193 1.00 87.06 273 ALA A C 1
ATOM 2085 O O . ALA A 1 273 ? -29.041 1.205 16.581 1.00 87.06 273 ALA A O 1
ATOM 2086 N N . LEU A 1 274 ? -28.477 2.191 18.526 1.00 85.25 274 LEU A N 1
ATOM 2087 C CA . LEU A 1 274 ? -28.939 1.107 19.393 1.00 85.25 274 LEU A CA 1
ATOM 2088 C C . LEU A 1 274 ? -30.447 1.158 19.700 1.00 85.25 274 LEU A C 1
ATOM 2090 O O . LEU A 1 274 ? -31.011 0.093 19.944 1.00 85.25 274 LEU A O 1
ATOM 2094 N N . TYR A 1 275 ? -31.084 2.339 19.681 1.00 81.50 275 TYR A N 1
ATOM 2095 C CA . TYR A 1 275 ? -32.428 2.535 20.255 1.00 81.50 275 TYR A CA 1
ATOM 2096 C C . TYR A 1 275 ? -33.460 3.247 19.370 1.00 81.50 275 TYR A C 1
ATOM 2098 O O . TYR A 1 275 ? -34.654 3.041 19.569 1.00 81.50 275 TYR A O 1
ATOM 2106 N N . GLU A 1 276 ? -33.060 4.103 18.428 1.00 79.06 276 GLU A N 1
ATOM 2107 C CA . GLU A 1 276 ? -34.032 4.898 17.660 1.00 79.06 276 GLU A CA 1
ATOM 2108 C C . GLU A 1 276 ? -34.528 4.083 16.461 1.00 79.06 276 GLU A C 1
ATOM 2110 O O . GLU A 1 276 ? -33.766 3.806 15.534 1.00 79.06 276 GLU A O 1
ATOM 2115 N N . HIS A 1 277 ? -35.773 3.604 16.526 1.00 68.62 277 HIS A N 1
ATOM 2116 C CA . HIS A 1 277 ? -36.400 2.776 15.493 1.00 68.62 277 HIS A CA 1
ATOM 2117 C C . HIS A 1 277 ? -37.007 3.586 14.355 1.00 68.62 277 HIS A C 1
ATOM 2119 O O . HIS A 1 277 ? -37.705 4.582 14.641 1.00 68.62 277 HIS A O 1
#